Protein AF-A0A9E5JDU4-F1 (afdb_monomer)

Solvent-accessible surface area (backbone atoms only — not comparable to full-atom values): 11848 Å² total; per-residue (Å²): 131,90,71,73,61,91,65,50,58,61,51,52,51,51,42,43,76,74,70,44,87,77,70,49,81,40,61,62,24,36,60,38,68,71,58,52,31,52,56,37,40,76,57,74,39,86,36,83,87,28,66,43,36,4,18,52,12,37,21,74,77,54,49,66,69,40,28,27,35,36,42,47,24,61,13,35,55,55,23,34,46,75,43,46,21,38,76,76,48,49,38,77,54,97,66,54,72,66,62,47,61,70,42,23,80,66,33,53,31,36,41,30,30,37,52,91,74,73,45,74,65,26,44,53,54,57,22,48,17,34,71,65,69,19,49,46,36,22,19,27,69,49,54,57,37,87,49,99,94,43,78,42,80,15,21,16,45,57,40,48,53,37,28,64,74,35,74,50,82,65,47,63,12,7,78,94,31,68,40,29,58,49,46,53,51,52,52,55,50,58,48,54,54,53,51,38,65,73,66,50,90,79,69,69,91,79,57,85,78,84,64,77,80,80,77,82,127

Sequence (217 aa):
MHQPIVGSVEAIDRLRKAGHRVLFVTNNSFSTLAKQEAALAKIGIQAEGDVCTSAGAAALLLAPGERVLVAGGLGIVEAVEAAGAIVVARTDDAMSDTEFSALATKVDTVVAGYHNTFDYRGLTRAVAPILAGARLIGTNDDPTYPTPAGLIPGGGSILAAIAKAGGVRPIIAGKPFASMGQLVRICATRWCEVRANALGSERVARRPHCCTRWSVR

Secondary structure (DSSP, 8-state):
--PPPTTHHHHHHHHHHTT----EEE---SS-HHHHHHHHHTTT---TTTEEEHHHHHHTTPPTT-EEEEES-HHHHHHHHHTT-EEEEETTSS--HHHHHHHHTT-SEEEE---TT--HHHHHHHHHHHHTT-EEEES---SEEEETTEEEE-HHHHHHHHHHHHT-PPEE-STTSHHHHHHHHHHHHHHHHHHHHHT-TTSGGG-TTS-------

Nearest PDB structures (foldseek):
  4ift-assembly1_A  TM=8.632E-01  e=4.532E-11  Geobacillus stearothermophilus
  4kn8-assembly1_A  TM=8.611E-01  e=4.027E-11  Geobacillus stearothermophilus
  4o8c-assembly1_A  TM=8.608E-01  e=3.796E-11  Geobacillus stearothermophilus
  1yv9-assembly1_B  TM=8.853E-01  e=8.180E-11  Enterococcus faecalis V583
  4ig4-assembly1_A  TM=8.443E-01  e=4.027E-11  Geobacillus stearothermophilus

Mean predicted aligned error: 7.0 Å

pLDDT: mean 88.6, std 18.07, range [23.42, 98.88]

Structure (mmCIF, N/CA/C/O backbone):
data_AF-A0A9E5JDU4-F1
#
_entry.id   AF-A0A9E5JDU4-F1
#
loop_
_atom_site.group_PDB
_atom_site.id
_atom_site.type_symbol
_atom_site.label_atom_id
_atom_site.label_alt_id
_atom_site.label_comp_id
_atom_site.label_asym_id
_atom_site.label_entity_id
_atom_site.label_seq_id
_atom_site.pdbx_PDB_ins_code
_atom_site.Cartn_x
_atom_site.Cartn_y
_atom_site.Cartn_z
_atom_site.occupancy
_atom_site.B_iso_or_equiv
_atom_site.auth_seq_id
_atom_site.auth_comp_id
_atom_site.auth_asym_id
_atom_site.auth_atom_id
_atom_site.pdbx_PDB_model_num
ATOM 1 N N . MET A 1 1 ? -20.818 11.417 1.338 1.00 49.34 1 MET A N 1
ATOM 2 C CA . MET A 1 1 ? -20.844 11.676 2.795 1.00 49.34 1 MET A CA 1
ATOM 3 C C . MET A 1 1 ? -20.662 10.327 3.480 1.00 49.34 1 MET A C 1
ATOM 5 O O . MET A 1 1 ? -21.342 9.398 3.069 1.00 49.34 1 MET A O 1
ATOM 9 N N . HIS A 1 2 ? -19.707 10.164 4.400 1.00 65.44 2 HIS A N 1
ATOM 10 C CA . HIS A 1 2 ? -19.524 8.887 5.106 1.00 65.44 2 HIS A CA 1
ATOM 11 C C . HIS A 1 2 ? -20.658 8.752 6.122 1.00 65.44 2 HIS A C 1
ATOM 13 O O . HIS A 1 2 ? -20.617 9.407 7.158 1.00 65.44 2 HIS A O 1
ATOM 19 N N . GLN A 1 3 ? -21.700 7.994 5.790 1.00 80.50 3 GLN A N 1
ATOM 20 C CA . GLN A 1 3 ? -22.774 7.704 6.734 1.00 80.50 3 GLN A CA 1
ATOM 21 C C . GLN A 1 3 ? -22.457 6.393 7.458 1.00 80.50 3 GLN A C 1
ATOM 23 O O . GLN A 1 3 ? -22.108 5.414 6.791 1.00 80.50 3 GLN A O 1
ATOM 28 N N . PRO A 1 4 ? -22.531 6.362 8.800 1.00 87.81 4 PRO A N 1
ATOM 29 C CA . PRO A 1 4 ? -22.393 5.116 9.533 1.00 87.81 4 PRO A CA 1
ATOM 30 C C . PRO A 1 4 ? -23.560 4.186 9.198 1.00 87.81 4 PRO A C 1
ATOM 32 O O . PRO A 1 4 ? -24.668 4.630 8.893 1.00 87.81 4 PRO A O 1
ATOM 35 N N . ILE A 1 5 ? -23.317 2.883 9.298 1.00 89.69 5 ILE A N 1
ATOM 36 C CA . ILE A 1 5 ? -24.405 1.907 9.293 1.00 89.69 5 ILE A CA 1
ATOM 37 C C . ILE A 1 5 ? -25.229 2.144 10.563 1.00 89.69 5 ILE A C 1
ATOM 39 O O . ILE A 1 5 ? -24.667 2.334 11.642 1.00 89.69 5 ILE A O 1
ATOM 43 N N . VAL A 1 6 ? -26.558 2.145 10.447 1.00 94.12 6 VAL A N 1
ATOM 44 C CA . VAL A 1 6 ? -27.455 2.389 11.587 1.00 94.12 6 VAL A CA 1
ATOM 45 C C . VAL A 1 6 ? -27.106 1.448 12.748 1.00 94.12 6 VAL A C 1
ATOM 47 O O . VAL A 1 6 ? -27.009 0.235 12.564 1.00 94.12 6 VAL A O 1
ATOM 50 N N . GLY A 1 7 ? -26.889 2.013 13.939 1.00 93.25 7 GLY A N 1
ATOM 51 C CA . GLY A 1 7 ? -26.525 1.271 15.149 1.00 93.25 7 GLY A CA 1
ATOM 52 C C . GLY A 1 7 ? -25.038 0.918 15.289 1.00 93.25 7 GLY A C 1
ATOM 53 O O . GLY A 1 7 ? -24.646 0.358 16.316 1.00 93.25 7 GLY A O 1
ATOM 54 N N . SER A 1 8 ? -24.187 1.198 14.288 1.00 94.44 8 SER A N 1
ATOM 55 C CA . SER A 1 8 ? -22.775 0.790 14.333 1.00 94.44 8 SER A CA 1
ATOM 56 C C . SER A 1 8 ? -21.980 1.544 15.396 1.00 94.44 8 SER A C 1
ATOM 58 O O . SER A 1 8 ? -21.127 0.957 16.058 1.00 94.44 8 SER A O 1
ATOM 60 N N . VAL A 1 9 ? -22.257 2.837 15.573 1.00 95.19 9 VAL A N 1
ATOM 61 C CA . VAL A 1 9 ? -21.540 3.700 16.523 1.00 95.19 9 VAL A CA 1
ATOM 62 C C . VAL A 1 9 ? -21.869 3.276 17.956 1.00 95.19 9 VAL A C 1
ATOM 64 O O . VAL A 1 9 ? -20.967 3.050 18.761 1.00 95.19 9 VAL A O 1
ATOM 67 N N . GLU A 1 10 ? -23.150 3.055 18.248 1.00 95.44 10 GLU A N 1
ATOM 68 C CA . GLU A 1 10 ? -23.642 2.590 19.545 1.00 95.44 10 GLU A CA 1
ATOM 69 C C . GLU A 1 10 ? -23.144 1.175 19.865 1.00 95.44 10 GLU A C 1
ATOM 71 O O . GLU A 1 10 ? -22.819 0.859 21.011 1.00 95.44 10 GLU A O 1
ATOM 76 N N . ALA A 1 11 ? -23.059 0.294 18.863 1.00 96.06 11 ALA A N 1
ATOM 77 C CA . ALA A 1 11 ? -22.492 -1.040 19.042 1.00 96.06 11 ALA A CA 1
ATOM 78 C C . ALA A 1 11 ? -21.007 -0.985 19.439 1.00 96.06 11 ALA A C 1
ATOM 80 O O . ALA A 1 11 ? -20.605 -1.667 20.384 1.00 96.06 11 ALA A O 1
ATOM 81 N N . ILE A 1 12 ? -20.210 -0.149 18.767 1.00 96.12 12 ILE A N 1
ATOM 82 C CA . ILE A 1 12 ? -18.785 0.042 19.075 1.00 96.12 12 ILE A CA 1
ATOM 83 C C . ILE A 1 12 ? -18.601 0.629 20.477 1.00 96.12 12 ILE A C 1
ATOM 85 O O . ILE A 1 12 ? -17.758 0.150 21.237 1.00 96.12 12 ILE A O 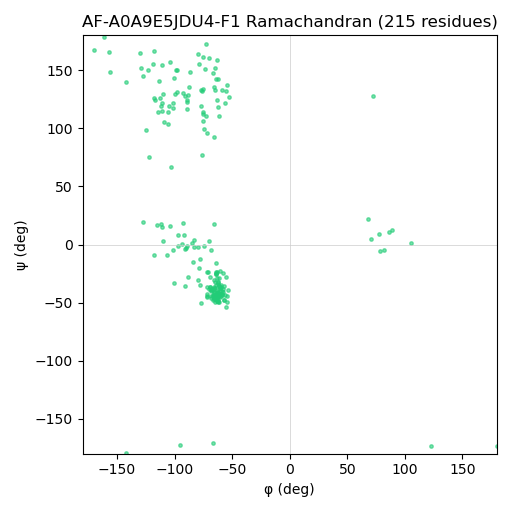1
ATOM 89 N N . ASP A 1 13 ? -19.407 1.626 20.844 1.00 95.44 13 ASP A N 1
ATOM 90 C CA . ASP A 1 13 ? -19.381 2.224 22.180 1.00 95.44 13 ASP A CA 1
ATOM 91 C C . ASP A 1 13 ? -19.697 1.190 23.275 1.00 95.44 13 ASP A C 1
ATOM 93 O O . ASP A 1 13 ? -18.957 1.073 24.255 1.00 95.44 13 ASP A O 1
ATOM 97 N N . ARG A 1 14 ? -20.723 0.349 23.081 1.00 96.94 14 ARG A N 1
ATOM 98 C CA . ARG A 1 14 ? -21.045 -0.741 24.021 1.00 96.94 14 ARG A CA 1
ATOM 99 C C . ARG A 1 14 ? -19.901 -1.743 24.177 1.00 96.94 14 ARG A C 1
ATOM 101 O O . ARG A 1 14 ? -19.601 -2.134 25.303 1.00 96.94 14 ARG A O 1
ATOM 108 N N . LEU A 1 15 ? -19.239 -2.133 23.084 1.00 96.12 15 LEU A N 1
ATOM 109 C CA . LEU A 1 15 ? -18.074 -3.029 23.139 1.00 96.12 15 LEU A CA 1
ATOM 110 C C . LEU A 1 15 ? -16.924 -2.410 23.945 1.00 96.12 15 LEU A C 1
ATOM 112 O O . LEU A 1 15 ? -16.335 -3.078 24.798 1.00 96.12 15 LEU A O 1
ATOM 116 N N . ARG A 1 16 ? -16.642 -1.121 23.727 1.00 94.56 16 ARG A N 1
ATOM 117 C CA . ARG A 1 16 ? -15.604 -0.384 24.462 1.00 94.56 16 ARG A CA 1
ATOM 118 C C . ARG A 1 16 ? -15.938 -0.245 25.946 1.00 94.56 16 ARG A C 1
ATOM 120 O O . ARG A 1 16 ? -15.076 -0.513 26.781 1.00 94.56 16 ARG A O 1
ATOM 127 N N . LYS A 1 17 ? -17.190 0.076 26.292 1.00 94.44 17 LYS A N 1
ATOM 128 C CA . LYS A 1 17 ? -17.682 0.132 27.684 1.00 94.44 17 LYS A CA 1
ATOM 129 C C . LYS A 1 17 ? -17.619 -1.222 28.394 1.00 94.44 17 LYS A C 1
ATOM 131 O O . LYS A 1 17 ? -17.348 -1.265 29.589 1.00 94.44 17 LYS A O 1
ATOM 136 N N . ALA A 1 18 ? -17.789 -2.323 27.663 1.00 95.50 18 ALA A N 1
ATOM 137 C CA . ALA A 1 18 ? -17.581 -3.679 28.175 1.00 95.50 18 ALA A CA 1
ATOM 138 C C . ALA A 1 18 ? -16.091 -4.056 28.347 1.00 95.50 18 ALA A C 1
ATOM 140 O O . ALA A 1 18 ? -15.772 -5.147 28.819 1.00 95.50 18 ALA A O 1
ATOM 141 N N . GLY A 1 19 ? -15.161 -3.158 28.003 1.00 91.69 19 GLY A N 1
ATOM 142 C CA . GLY A 1 19 ? -13.724 -3.344 28.184 1.00 91.69 19 GLY A CA 1
ATOM 143 C C . GLY A 1 19 ? -13.014 -4.027 27.015 1.00 91.69 19 GLY A C 1
ATOM 144 O O . GLY A 1 19 ? -11.856 -4.423 27.181 1.00 91.69 19 GLY A O 1
ATOM 145 N N . HIS A 1 20 ? -13.667 -4.162 25.856 1.00 92.00 20 HIS A N 1
ATOM 146 C CA . HIS A 1 20 ? -13.053 -4.685 24.636 1.00 92.00 20 HIS A CA 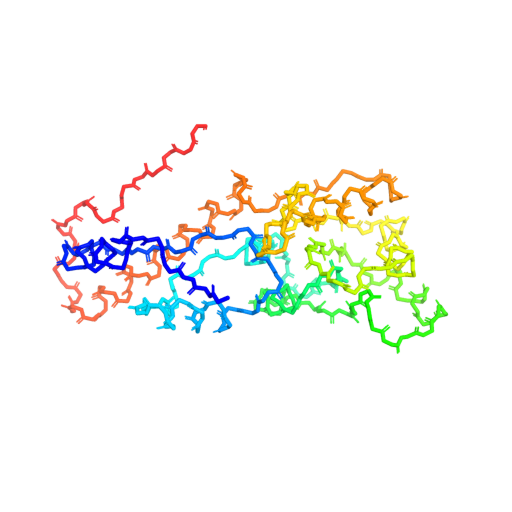1
ATOM 147 C C . HIS A 1 20 ? -12.372 -3.568 23.833 1.00 92.00 20 HIS A C 1
ATOM 149 O O . HIS A 1 20 ? -12.953 -2.506 23.607 1.00 92.00 20 HIS A O 1
ATOM 155 N N . ARG A 1 21 ? -11.154 -3.826 23.337 1.00 90.25 21 ARG A N 1
ATOM 156 C CA . ARG A 1 21 ? -10.546 -2.995 22.287 1.00 90.25 21 ARG A CA 1
ATOM 157 C C . ARG A 1 21 ? -11.205 -3.329 20.950 1.00 90.25 21 ARG A C 1
ATOM 159 O O . ARG A 1 21 ? -11.344 -4.502 20.612 1.00 90.25 21 ARG A O 1
ATOM 166 N N . VAL A 1 22 ? -11.570 -2.307 20.184 1.00 94.56 22 VAL A N 1
ATOM 167 C CA . VAL A 1 22 ? -12.136 -2.458 18.837 1.00 94.56 22 VAL A CA 1
ATOM 168 C C . VAL A 1 22 ? -11.118 -1.930 17.837 1.00 94.56 22 VAL A C 1
ATOM 170 O O . VAL A 1 22 ? -10.766 -0.758 17.902 1.00 94.56 22 VAL A O 1
ATOM 173 N N . LEU A 1 23 ? -10.646 -2.793 16.936 1.00 95.88 23 LEU A N 1
ATOM 174 C CA . LEU A 1 23 ? -9.730 -2.423 15.855 1.00 95.88 23 LEU A CA 1
ATOM 175 C C . LEU A 1 23 ? -10.489 -2.271 14.534 1.00 95.88 23 LEU A C 1
ATOM 177 O O . LEU A 1 23 ? -11.393 -3.053 14.232 1.00 95.88 23 LEU A O 1
ATOM 181 N N . PHE A 1 24 ? -10.079 -1.302 13.720 1.00 96.25 24 PHE A N 1
ATOM 182 C CA . PHE A 1 24 ? -10.673 -0.998 12.420 1.00 96.25 24 PHE A CA 1
ATOM 183 C C . PHE A 1 24 ? -9.751 -1.482 11.304 1.00 96.25 24 PHE A C 1
ATOM 185 O O . PHE A 1 24 ? -8.734 -0.860 11.011 1.00 96.25 24 PHE A O 1
ATOM 192 N N . VAL A 1 25 ? -10.103 -2.607 10.678 1.00 96.56 25 VAL A N 1
ATOM 193 C CA . VAL A 1 25 ? -9.234 -3.296 9.711 1.00 96.56 25 VAL A CA 1
ATOM 194 C C . VAL A 1 25 ? -9.722 -3.087 8.276 1.00 96.56 25 VAL A C 1
ATOM 196 O O . VAL A 1 25 ? -10.774 -3.604 7.882 1.00 96.56 25 VAL A O 1
ATOM 199 N N . THR A 1 26 ? -8.945 -2.382 7.452 1.00 94.56 26 THR A N 1
ATOM 200 C CA . THR A 1 26 ? -9.340 -1.967 6.094 1.00 94.56 26 THR A CA 1
ATOM 201 C C . THR A 1 26 ? -8.323 -2.359 5.021 1.00 94.56 26 THR A C 1
ATOM 203 O O . THR A 1 26 ? -7.117 -2.311 5.248 1.00 94.56 26 THR A O 1
ATOM 206 N N . ASN A 1 27 ? -8.815 -2.710 3.825 1.00 94.62 27 ASN A N 1
ATOM 207 C CA . ASN A 1 27 ? -7.976 -2.907 2.634 1.00 94.62 27 ASN A CA 1
ATOM 208 C C . ASN A 1 27 ? -7.666 -1.588 1.904 1.00 94.62 27 ASN A C 1
ATOM 210 O O . ASN A 1 27 ? -6.994 -1.596 0.877 1.00 94.62 27 ASN A O 1
ATOM 214 N N . ASN A 1 28 ? -8.094 -0.442 2.434 1.00 91.56 28 ASN A N 1
ATOM 215 C CA . ASN A 1 28 ? -7.770 0.857 1.856 1.00 91.56 28 ASN A CA 1
ATOM 216 C C . ASN A 1 28 ? -6.327 1.277 2.200 1.00 91.56 28 ASN A C 1
ATOM 218 O O . ASN A 1 28 ? -5.998 1.467 3.371 1.00 91.56 28 ASN A O 1
ATOM 222 N N . SER A 1 29 ? -5.501 1.462 1.166 1.00 94.12 29 SER A N 1
ATOM 223 C CA . SER A 1 29 ? -4.121 1.962 1.257 1.00 94.12 29 SER A CA 1
ATOM 224 C C . SER A 1 29 ? -3.929 3.370 0.680 1.00 94.12 29 SER A C 1
ATOM 226 O O . SER A 1 29 ? -2.801 3.841 0.580 1.00 94.12 29 SER A O 1
ATOM 228 N N . PHE A 1 30 ? -4.998 4.027 0.222 1.00 94.31 30 PHE A N 1
ATOM 229 C CA . PHE A 1 30 ? -4.899 5.303 -0.487 1.00 94.31 30 PHE A CA 1
ATOM 230 C C . PHE A 1 30 ? -4.649 6.474 0.470 1.00 94.31 30 PHE A C 1
ATOM 232 O O . PHE A 1 30 ? -3.733 7.273 0.269 1.00 94.31 30 PHE A O 1
ATOM 239 N N . SER A 1 31 ? -5.467 6.563 1.518 1.00 94.62 31 SER A N 1
ATOM 240 C CA . SER A 1 31 ? -5.416 7.633 2.516 1.00 94.62 31 SER A CA 1
ATOM 241 C C . SER A 1 31 ? -4.419 7.323 3.631 1.00 94.62 31 SER A C 1
ATOM 243 O O . SER A 1 31 ? -4.262 6.165 4.010 1.00 94.62 31 SER A O 1
ATOM 245 N N . THR A 1 32 ? -3.810 8.370 4.190 1.00 96.62 32 THR A N 1
ATOM 246 C CA . THR A 1 32 ? -2.976 8.288 5.400 1.00 96.62 32 THR A CA 1
ATOM 247 C C . THR A 1 32 ? -3.789 7.845 6.615 1.00 96.62 32 THR A C 1
ATOM 249 O O . THR A 1 32 ? -5.016 8.009 6.634 1.00 96.62 32 THR A O 1
ATOM 252 N N . LEU A 1 33 ? -3.119 7.324 7.645 1.00 94.81 33 LEU A N 1
ATOM 253 C CA . LEU A 1 33 ? -3.756 6.886 8.893 1.00 94.81 33 LEU A CA 1
ATOM 254 C C . LEU A 1 33 ? -4.595 8.001 9.521 1.00 94.81 33 LEU A C 1
ATOM 256 O O . LEU A 1 33 ? -5.791 7.809 9.744 1.00 94.81 33 LEU A O 1
ATOM 260 N N . ALA A 1 34 ? -4.021 9.199 9.653 1.00 95.12 34 ALA A N 1
ATOM 261 C CA . ALA A 1 34 ? -4.713 10.360 10.208 1.00 95.12 34 ALA A CA 1
ATOM 262 C C . ALA A 1 34 ? -6.012 10.705 9.450 1.00 95.12 34 ALA A C 1
ATOM 264 O O . ALA A 1 34 ? -7.015 11.091 10.049 1.00 95.12 34 ALA A O 1
ATOM 265 N N . LYS A 1 35 ? -6.043 10.533 8.118 1.00 95.69 35 LYS A N 1
ATOM 266 C CA . LYS A 1 35 ? -7.265 10.753 7.323 1.00 95.69 35 LYS A CA 1
ATOM 267 C C . LYS A 1 35 ? -8.329 9.689 7.595 1.00 95.69 35 LYS A C 1
ATOM 269 O O . LYS A 1 35 ? -9.512 10.027 7.604 1.00 95.69 35 LYS A O 1
ATOM 274 N N . GLN A 1 36 ? -7.931 8.434 7.805 1.00 94.94 36 GLN A N 1
ATOM 275 C CA . GLN A 1 36 ? -8.865 7.356 8.145 1.00 94.94 36 GLN A CA 1
ATOM 276 C C . GLN A 1 36 ? -9.451 7.553 9.546 1.00 94.94 36 GLN A C 1
ATOM 278 O O . GLN A 1 36 ? -10.663 7.456 9.731 1.00 94.94 36 GLN A O 1
ATOM 283 N N . GLU A 1 37 ? -8.608 7.900 10.516 1.00 95.31 37 GLU A N 1
ATOM 284 C CA . GLU A 1 37 ? -9.023 8.198 11.888 1.00 95.31 37 GLU A CA 1
ATOM 285 C C . GLU A 1 37 ? -9.960 9.408 11.929 1.00 95.31 37 GLU A C 1
ATOM 287 O O . GLU A 1 37 ? -11.035 9.335 12.523 1.00 95.31 37 GLU A O 1
ATOM 292 N N . ALA A 1 38 ? -9.641 10.482 11.200 1.00 94.81 38 ALA A N 1
ATOM 293 C CA . ALA A 1 38 ? -10.519 11.642 11.074 1.00 94.81 38 ALA A CA 1
ATOM 294 C C . ALA A 1 38 ? -11.868 11.303 10.411 1.00 94.81 38 ALA A C 1
ATOM 296 O O . ALA A 1 38 ? -12.894 11.896 10.751 1.00 94.81 38 ALA A O 1
ATOM 297 N N . ALA A 1 39 ? -11.901 10.361 9.462 1.00 93.06 39 ALA A N 1
ATOM 298 C CA . ALA A 1 39 ? -13.147 9.915 8.839 1.00 93.06 39 ALA A CA 1
ATOM 299 C C . ALA A 1 39 ? -14.043 9.149 9.828 1.00 93.06 39 ALA A C 1
ATOM 301 O O . ALA A 1 39 ? -15.255 9.367 9.835 1.00 93.06 39 ALA A O 1
ATOM 302 N N . LEU A 1 40 ? -13.455 8.312 10.689 1.00 94.81 40 LEU A N 1
ATOM 303 C CA . LEU A 1 40 ? -14.163 7.633 11.779 1.00 94.81 40 LEU A CA 1
ATOM 304 C C . LEU A 1 40 ? -14.622 8.627 12.859 1.00 94.81 40 LEU A C 1
ATOM 306 O O . LEU A 1 40 ? -15.765 8.564 13.315 1.00 94.81 40 LEU A O 1
ATOM 310 N N . ALA A 1 41 ? -13.790 9.613 13.202 1.00 95.19 41 ALA A N 1
ATOM 311 C CA . ALA A 1 41 ? -14.139 10.642 14.179 1.00 95.19 41 ALA A CA 1
ATOM 312 C C . ALA A 1 41 ? -15.365 11.460 13.740 1.00 95.19 41 ALA A C 1
ATOM 314 O O . ALA A 1 41 ? -16.234 11.755 14.560 1.00 95.19 41 ALA A O 1
ATOM 315 N N . LYS A 1 42 ? -15.498 11.752 12.436 1.00 94.50 42 LYS A N 1
ATOM 316 C CA . LYS A 1 42 ? -16.669 12.444 11.859 1.00 94.50 42 LYS A CA 1
ATOM 317 C C . LYS A 1 42 ? -17.993 11.703 12.050 1.00 94.50 42 LYS A C 1
ATOM 319 O O . LYS A 1 42 ? -19.037 12.343 12.004 1.00 94.50 42 LYS A O 1
ATOM 324 N N . ILE A 1 43 ? -17.958 10.388 12.254 1.00 93.19 43 ILE A N 1
ATOM 325 C CA . ILE A 1 43 ? -19.145 9.570 12.545 1.00 93.19 43 ILE A CA 1
ATOM 326 C C . ILE A 1 43 ? -19.236 9.189 14.030 1.00 93.19 43 ILE A C 1
ATOM 328 O O . ILE A 1 43 ? -19.982 8.285 14.384 1.00 93.19 43 ILE A O 1
ATOM 332 N N . GLY A 1 44 ? -18.483 9.864 14.906 1.00 92.94 44 GLY A N 1
ATOM 333 C CA . GLY A 1 44 ? -18.529 9.660 16.357 1.00 92.94 44 GLY A CA 1
ATOM 334 C C . GLY A 1 44 ? -17.626 8.542 16.884 1.00 92.94 44 GLY A C 1
ATOM 335 O O . GLY A 1 44 ? -17.732 8.173 18.051 1.00 92.94 44 GLY A O 1
ATOM 336 N N . ILE A 1 45 ? -16.722 8.001 16.064 1.00 95.00 45 ILE A N 1
ATOM 337 C CA . ILE A 1 45 ? -15.825 6.906 16.448 1.00 95.00 45 ILE A CA 1
ATOM 338 C C . ILE A 1 45 ? -14.392 7.434 16.581 1.00 95.00 45 ILE A C 1
ATOM 340 O O . ILE A 1 45 ? -13.702 7.650 15.591 1.00 95.00 45 ILE A O 1
ATOM 344 N N . GLN A 1 46 ? -13.909 7.584 17.814 1.00 93.56 46 GLN A N 1
ATOM 345 C CA . GLN A 1 46 ? -12.496 7.889 18.078 1.00 93.56 46 GLN A CA 1
ATOM 346 C C . GLN A 1 46 ? -11.658 6.626 17.862 1.00 93.56 46 GLN A C 1
ATOM 348 O O . GLN A 1 46 ? -11.870 5.653 18.581 1.00 93.56 46 GLN A O 1
ATOM 353 N N . ALA A 1 47 ? -10.772 6.592 16.867 1.00 92.94 47 ALA A N 1
ATOM 354 C CA . ALA A 1 47 ? -10.056 5.375 16.455 1.00 92.94 47 ALA A CA 1
ATOM 355 C C . ALA A 1 47 ? -8.530 5.538 16.403 1.00 92.94 47 ALA A C 1
ATOM 357 O O . ALA A 1 47 ? -7.859 4.747 15.743 1.00 92.94 47 ALA A O 1
ATOM 358 N N . GLU A 1 48 ? -7.992 6.554 17.078 1.00 92.19 48 GLU A N 1
ATOM 359 C CA . GLU A 1 48 ? -6.55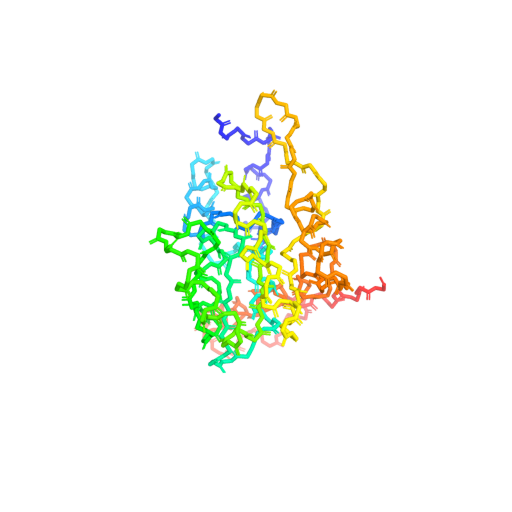4 6.823 17.102 1.00 92.19 48 GLU A CA 1
ATOM 360 C C . GLU A 1 48 ? -5.768 5.598 17.591 1.00 92.19 48 GLU A C 1
ATOM 362 O O . GLU A 1 48 ? -6.037 5.046 18.662 1.00 92.19 48 GLU A O 1
ATOM 367 N N . GLY A 1 49 ? -4.842 5.115 16.760 1.00 89.25 49 GLY A N 1
ATOM 368 C CA . GLY A 1 49 ? -4.044 3.921 17.045 1.00 89.25 49 GLY A CA 1
ATOM 369 C C . GLY A 1 49 ? -4.814 2.590 17.004 1.00 89.25 49 GLY A C 1
ATOM 370 O O . GLY A 1 49 ? -4.231 1.545 17.317 1.00 89.25 49 GLY A O 1
ATOM 371 N N . ASP A 1 50 ? -6.096 2.600 16.622 1.00 94.00 50 ASP A N 1
ATOM 372 C CA . ASP A 1 50 ? -6.953 1.417 16.444 1.00 94.00 50 ASP A CA 1
ATOM 373 C C . ASP A 1 50 ? -7.115 1.016 14.961 1.00 94.00 50 ASP A C 1
ATOM 375 O O . ASP A 1 50 ? -7.737 -0.007 14.662 1.00 94.00 50 ASP A O 1
ATOM 379 N N . VAL A 1 51 ? -6.576 1.792 14.013 1.00 96.12 51 VAL A N 1
ATOM 380 C CA . VAL A 1 51 ? -6.729 1.546 12.568 1.00 96.12 51 VAL A CA 1
ATOM 381 C C . VAL A 1 51 ? -5.595 0.675 12.016 1.00 96.12 51 VAL A C 1
ATOM 383 O O . VAL A 1 51 ? -4.417 0.981 12.162 1.00 96.12 51 VAL A O 1
ATOM 386 N N . CYS A 1 52 ? -5.959 -0.402 11.319 1.00 96.62 52 CYS A N 1
ATOM 387 C CA . CYS A 1 52 ? -5.052 -1.288 10.587 1.00 96.62 52 CYS A CA 1
ATOM 388 C C . CYS A 1 52 ? -5.346 -1.185 9.083 1.00 96.62 52 CYS A C 1
ATOM 390 O O . CYS A 1 52 ? -6.424 -1.583 8.632 1.00 96.62 52 CYS A O 1
ATOM 392 N N . THR A 1 53 ? -4.400 -0.668 8.298 1.00 97.56 53 THR A N 1
ATOM 393 C CA . THR A 1 53 ? -4.543 -0.510 6.841 1.00 97.56 53 THR A CA 1
ATOM 394 C C . THR A 1 53 ? -3.753 -1.573 6.084 1.00 97.56 53 THR A C 1
ATOM 396 O O . THR A 1 53 ? -2.763 -2.119 6.575 1.00 97.56 53 THR A O 1
ATOM 399 N N . SER A 1 54 ? -4.150 -1.847 4.843 1.00 97.62 54 SER A N 1
ATOM 400 C CA . SER A 1 54 ? -3.373 -2.696 3.934 1.00 97.62 54 SER A CA 1
ATOM 401 C C . SER A 1 54 ? -2.005 -2.102 3.584 1.00 97.62 54 SER A C 1
ATOM 403 O O . SER A 1 54 ? -1.080 -2.859 3.308 1.00 97.62 54 SER A O 1
ATOM 405 N N . ALA A 1 55 ? -1.849 -0.773 3.647 1.00 98.00 55 ALA A N 1
ATOM 406 C CA . ALA A 1 55 ? -0.546 -0.116 3.544 1.00 98.00 55 ALA A CA 1
ATOM 407 C C . ALA A 1 55 ? 0.376 -0.518 4.707 1.00 98.00 55 ALA A C 1
ATOM 409 O O . ALA A 1 55 ? 1.495 -0.962 4.473 1.00 98.00 55 ALA A O 1
ATOM 410 N N . GLY A 1 56 ? -0.123 -0.458 5.948 1.00 97.62 56 GLY A N 1
ATOM 411 C CA . GLY A 1 56 ? 0.621 -0.920 7.122 1.00 97.62 56 GLY A CA 1
ATOM 412 C C . GLY A 1 56 ? 0.963 -2.410 7.048 1.00 97.62 56 GLY A C 1
ATOM 413 O O . GLY A 1 56 ? 2.061 -2.810 7.418 1.00 97.62 56 GLY A O 1
ATOM 414 N N . ALA A 1 57 ? 0.057 -3.235 6.514 1.00 98.12 57 ALA A N 1
ATOM 415 C CA . ALA A 1 57 ? 0.319 -4.661 6.327 1.00 98.12 57 ALA A CA 1
ATOM 416 C C . ALA A 1 57 ? 1.415 -4.907 5.276 1.00 98.12 57 ALA A C 1
ATOM 418 O O . ALA A 1 57 ? 2.256 -5.782 5.470 1.00 98.12 57 ALA A O 1
ATOM 419 N N . ALA A 1 58 ? 1.427 -4.135 4.183 1.00 98.38 58 ALA A N 1
ATOM 420 C CA . ALA A 1 58 ? 2.474 -4.204 3.164 1.00 98.38 58 ALA A CA 1
ATOM 421 C C . ALA A 1 58 ? 3.833 -3.759 3.714 1.00 98.38 58 ALA A C 1
ATOM 423 O O . ALA A 1 58 ? 4.846 -4.375 3.399 1.00 98.38 58 ALA A O 1
ATOM 424 N N . ALA A 1 59 ? 3.849 -2.752 4.587 1.00 97.69 59 ALA A N 1
ATOM 425 C CA . ALA A 1 59 ? 5.069 -2.257 5.209 1.00 97.69 59 ALA A CA 1
ATOM 426 C C . ALA A 1 59 ? 5.774 -3.303 6.094 1.00 97.69 59 ALA A C 1
ATOM 428 O O . ALA A 1 59 ? 6.997 -3.310 6.163 1.00 97.69 59 ALA A O 1
ATOM 429 N N . LEU A 1 60 ? 5.037 -4.252 6.690 1.00 97.81 60 LEU A N 1
ATOM 430 C CA . LEU A 1 60 ? 5.633 -5.375 7.436 1.00 97.81 60 LEU A CA 1
ATOM 431 C C . LEU A 1 60 ? 6.473 -6.323 6.565 1.00 97.81 60 LEU A C 1
ATOM 433 O O . LEU A 1 60 ? 7.215 -7.145 7.097 1.00 97.81 60 LEU A O 1
ATOM 437 N N . LEU A 1 61 ? 6.325 -6.257 5.240 1.00 98.12 61 LEU A N 1
ATOM 438 C CA . LEU A 1 61 ? 7.087 -7.067 4.291 1.00 98.12 61 LEU A CA 1
ATOM 439 C C . LEU A 1 61 ? 8.374 -6.378 3.822 1.00 98.12 61 LEU A C 1
ATOM 441 O O . LEU A 1 61 ? 9.111 -6.980 3.035 1.00 98.12 61 LEU A O 1
ATOM 445 N N . LEU A 1 62 ? 8.617 -5.139 4.252 1.00 98.38 62 LEU A N 1
ATOM 446 C CA . LEU A 1 62 ? 9.767 -4.323 3.871 1.00 98.38 62 LEU A CA 1
ATOM 447 C C . LEU A 1 62 ? 10.859 -4.377 4.940 1.00 98.38 62 LEU A C 1
ATOM 449 O O . LEU A 1 62 ? 10.574 -4.523 6.130 1.00 98.38 62 LEU A O 1
ATOM 453 N N . ALA A 1 63 ? 12.107 -4.231 4.507 1.00 97.88 63 ALA A N 1
ATOM 454 C CA . ALA A 1 63 ? 13.252 -4.063 5.389 1.00 97.88 63 ALA A CA 1
ATOM 455 C C . ALA A 1 63 ? 13.641 -2.577 5.526 1.00 97.88 63 ALA A C 1
ATOM 457 O O . ALA A 1 63 ? 13.487 -1.805 4.574 1.00 97.88 63 ALA A O 1
ATOM 458 N N . PRO A 1 64 ? 14.206 -2.155 6.673 1.00 98.06 64 PRO A N 1
ATOM 459 C CA . PRO A 1 64 ? 14.807 -0.832 6.790 1.00 98.06 64 PRO A CA 1
ATOM 460 C C . PRO A 1 64 ? 15.875 -0.589 5.711 1.00 98.06 64 PRO A C 1
ATOM 462 O O . PRO A 1 64 ? 16.692 -1.465 5.430 1.00 98.06 64 PRO A O 1
ATOM 465 N N . GLY A 1 65 ? 15.872 0.602 5.111 1.00 98.00 65 GLY A N 1
ATOM 466 C CA . GLY A 1 65 ? 16.768 0.994 4.019 1.00 98.00 65 GLY A CA 1
ATOM 467 C C . GLY A 1 65 ? 16.388 0.459 2.634 1.00 98.00 65 GLY A C 1
ATOM 468 O O . GLY A 1 65 ? 17.016 0.847 1.651 1.00 98.00 65 GLY A O 1
ATOM 469 N N . GLU A 1 66 ? 15.366 -0.395 2.527 1.00 98.38 66 GLU A N 1
ATOM 470 C CA . GLU A 1 66 ? 14.901 -0.926 1.244 1.00 98.38 66 GLU A CA 1
ATOM 471 C C . GLU A 1 66 ? 14.324 0.187 0.359 1.00 98.38 66 GLU A C 1
ATOM 473 O O . GLU A 1 66 ? 13.534 1.012 0.822 1.00 98.38 66 GLU A O 1
ATOM 478 N N . ARG A 1 67 ? 14.713 0.227 -0.921 1.00 98.69 67 ARG A N 1
ATOM 479 C CA . ARG A 1 67 ? 14.316 1.290 -1.855 1.00 98.69 67 ARG A CA 1
ATOM 480 C C . ARG A 1 67 ? 13.021 0.923 -2.555 1.00 98.69 67 ARG A C 1
ATOM 482 O O . ARG A 1 67 ? 12.960 -0.041 -3.323 1.00 98.69 67 ARG A O 1
ATOM 489 N N . VAL A 1 68 ? 11.993 1.722 -2.315 1.00 98.81 68 VAL A N 1
ATOM 490 C CA . VAL A 1 68 ? 10.623 1.422 -2.713 1.00 98.81 68 VAL A CA 1
ATOM 491 C C . VAL A 1 68 ? 10.106 2.442 -3.716 1.00 98.81 68 VAL A C 1
ATOM 493 O O . VAL A 1 68 ? 10.065 3.642 -3.439 1.00 98.81 68 VAL A O 1
ATOM 496 N N . LEU A 1 69 ? 9.653 1.952 -4.868 1.00 98.62 69 LEU A N 1
ATOM 497 C CA . LEU A 1 69 ? 8.804 2.716 -5.775 1.00 98.62 69 LEU A CA 1
ATOM 498 C C . LEU A 1 69 ? 7.339 2.505 -5.379 1.00 98.62 69 LEU A C 1
ATOM 500 O O . LEU A 1 69 ? 6.872 1.368 -5.275 1.00 98.62 69 LEU A O 1
ATOM 504 N N . VAL A 1 70 ? 6.595 3.595 -5.206 1.00 98.69 70 VAL A N 1
ATOM 505 C CA . VAL A 1 70 ? 5.178 3.537 -4.830 1.00 98.69 70 VAL A CA 1
ATOM 506 C C . VAL A 1 70 ? 4.280 3.761 -6.048 1.00 98.69 70 VAL A C 1
ATOM 508 O O . VAL A 1 70 ? 4.259 4.836 -6.640 1.00 98.69 70 VAL A O 1
ATOM 511 N N . ALA A 1 71 ? 3.475 2.755 -6.384 1.00 98.38 71 ALA A N 1
ATOM 512 C CA . ALA A 1 71 ? 2.390 2.840 -7.359 1.00 98.38 71 ALA A CA 1
ATOM 513 C C . ALA A 1 71 ? 1.040 2.920 -6.623 1.00 98.38 71 ALA A C 1
ATOM 515 O O . ALA A 1 71 ? 0.253 1.970 -6.622 1.00 98.38 71 ALA A O 1
ATOM 516 N N . GLY A 1 72 ? 0.793 4.022 -5.907 1.00 97.38 72 GLY A N 1
ATOM 517 C CA . GLY A 1 72 ? -0.369 4.137 -5.025 1.00 97.38 72 GLY A CA 1
ATOM 518 C C . GLY A 1 72 ? -0.510 5.462 -4.273 1.00 97.38 72 GLY A C 1
ATOM 519 O O . GLY A 1 72 ? 0.207 6.436 -4.501 1.00 97.38 72 GLY A O 1
ATOM 520 N N . GLY A 1 73 ? -1.497 5.511 -3.375 1.00 96.12 73 GLY A N 1
ATOM 521 C CA . GLY A 1 73 ? -1.796 6.701 -2.575 1.00 96.12 73 GLY A CA 1
ATOM 522 C C . GLY A 1 73 ? -0.782 6.993 -1.462 1.00 96.12 73 GLY A C 1
ATOM 523 O O . GLY A 1 73 ? 0.116 6.206 -1.172 1.00 96.12 73 GLY A O 1
ATOM 524 N N . LEU A 1 74 ? -0.945 8.153 -0.817 1.00 97.44 74 LEU A N 1
ATOM 525 C CA . LEU A 1 74 ? -0.054 8.643 0.246 1.00 97.44 74 LEU A CA 1
ATOM 526 C C . LEU A 1 74 ? -0.031 7.752 1.495 1.00 97.44 74 LEU A C 1
ATOM 528 O O . LEU A 1 74 ? 0.961 7.756 2.212 1.00 97.44 74 LEU A O 1
ATOM 532 N N . GLY A 1 75 ? -1.081 6.961 1.740 1.00 98.06 75 GLY A N 1
ATOM 533 C CA . GLY A 1 75 ? -1.071 5.985 2.833 1.00 98.06 75 GLY A CA 1
ATOM 534 C C . GLY A 1 75 ? 0.021 4.921 2.687 1.00 98.06 75 GLY A C 1
ATOM 535 O O . GLY A 1 75 ? 0.528 4.431 3.690 1.00 98.06 75 GLY A O 1
ATOM 536 N N . ILE A 1 76 ? 0.420 4.584 1.454 1.00 98.56 76 ILE A N 1
ATOM 537 C CA . ILE A 1 76 ? 1.546 3.670 1.209 1.00 98.56 76 ILE A CA 1
ATOM 538 C C . ILE A 1 76 ? 2.871 4.352 1.540 1.00 98.56 76 ILE A C 1
ATOM 540 O O . ILE A 1 76 ? 3.696 3.740 2.203 1.00 98.56 76 ILE A O 1
ATOM 544 N N . VAL A 1 77 ? 3.053 5.608 1.118 1.00 98.56 77 VAL A N 1
ATOM 545 C CA . VAL A 1 77 ? 4.270 6.395 1.392 1.00 98.56 77 VAL A CA 1
ATOM 546 C C . VAL A 1 77 ? 4.533 6.460 2.898 1.00 98.56 77 VAL A C 1
ATOM 548 O O . VAL A 1 77 ? 5.580 6.012 3.351 1.00 98.56 77 VAL A O 1
ATOM 551 N N . GLU A 1 78 ? 3.529 6.889 3.669 1.00 98.25 78 GLU A N 1
ATOM 552 C CA . GLU A 1 78 ? 3.589 6.960 5.137 1.00 98.25 78 GLU A CA 1
ATOM 553 C C . GLU A 1 78 ? 3.966 5.607 5.765 1.00 98.25 78 GLU A C 1
ATOM 555 O O . GLU A 1 78 ? 4.802 5.538 6.664 1.00 98.25 78 GLU A O 1
ATOM 560 N N . ALA A 1 79 ? 3.370 4.511 5.285 1.00 98.25 79 ALA A N 1
ATOM 561 C CA . ALA A 1 79 ? 3.631 3.182 5.827 1.00 98.25 79 ALA A CA 1
ATOM 562 C C . ALA A 1 79 ? 5.043 2.669 5.495 1.00 98.25 79 ALA A C 1
ATOM 564 O O . ALA A 1 79 ? 5.674 2.040 6.343 1.00 98.25 79 ALA A O 1
ATOM 565 N N . VAL A 1 80 ? 5.541 2.938 4.283 1.00 98.62 80 VAL A N 1
ATOM 566 C CA . VAL A 1 80 ? 6.906 2.588 3.857 1.00 98.62 80 VAL A CA 1
ATOM 567 C C . VAL A 1 80 ? 7.929 3.311 4.734 1.00 98.62 80 VAL A C 1
ATOM 569 O O . VAL A 1 80 ? 8.818 2.670 5.294 1.00 98.62 80 VAL A O 1
ATOM 572 N N . GLU A 1 81 ? 7.766 4.622 4.913 1.00 98.19 81 GLU A N 1
ATOM 573 C CA . GLU A 1 81 ? 8.658 5.441 5.741 1.00 98.19 81 GLU A CA 1
ATOM 574 C C . GLU A 1 81 ? 8.621 5.004 7.213 1.00 98.19 81 GLU A C 1
ATOM 576 O O . GLU A 1 81 ? 9.664 4.875 7.853 1.00 98.19 81 GLU A O 1
ATOM 581 N N . ALA A 1 82 ? 7.436 4.682 7.744 1.00 96.94 82 ALA A N 1
ATOM 582 C CA . ALA A 1 82 ? 7.281 4.184 9.111 1.00 96.94 82 ALA A CA 1
ATOM 583 C C . ALA A 1 82 ? 7.964 2.823 9.356 1.00 96.94 82 ALA A C 1
ATOM 585 O O . ALA A 1 82 ? 8.308 2.510 10.497 1.00 96.94 82 ALA A O 1
ATOM 586 N N . ALA A 1 83 ? 8.178 2.016 8.311 1.00 97.44 83 ALA A N 1
ATOM 587 C CA . ALA A 1 83 ? 8.961 0.779 8.383 1.00 97.44 83 ALA A CA 1
ATOM 588 C C . ALA A 1 83 ? 10.480 1.008 8.267 1.00 97.44 83 ALA A C 1
ATOM 590 O O . ALA A 1 83 ? 11.257 0.057 8.357 1.00 97.44 83 ALA A O 1
ATOM 591 N N . GLY A 1 84 ? 10.919 2.255 8.073 1.00 98.19 84 GLY A N 1
ATOM 592 C CA . GLY A 1 84 ? 12.320 2.609 7.855 1.00 98.19 84 GLY A CA 1
ATOM 593 C C . GLY A 1 84 ? 12.818 2.317 6.439 1.00 98.19 84 GLY A C 1
ATOM 594 O O . GLY A 1 84 ? 14.022 2.399 6.201 1.00 98.19 84 GLY A O 1
ATOM 595 N N . ALA A 1 85 ? 11.931 1.958 5.509 1.00 98.62 85 ALA A N 1
ATOM 596 C CA . ALA A 1 85 ? 12.243 1.852 4.088 1.00 98.62 85 ALA A CA 1
ATOM 597 C C . ALA A 1 85 ? 12.242 3.246 3.431 1.00 98.62 85 ALA A C 1
ATOM 599 O O . ALA A 1 85 ? 11.743 4.221 3.993 1.00 98.62 85 ALA A O 1
ATOM 600 N N . ILE A 1 86 ? 12.827 3.349 2.240 1.00 98.56 86 ILE A N 1
ATOM 601 C CA . ILE A 1 86 ? 13.056 4.619 1.545 1.00 98.56 86 ILE A CA 1
ATOM 602 C C . ILE A 1 86 ? 12.144 4.684 0.326 1.00 98.56 86 ILE A C 1
ATOM 604 O O . ILE A 1 86 ? 12.323 3.926 -0.628 1.00 98.56 86 ILE A O 1
ATOM 608 N N . VAL A 1 87 ? 11.195 5.618 0.318 1.00 98.31 87 VAL A N 1
ATOM 609 C CA . VAL A 1 87 ? 10.422 5.924 -0.891 1.00 98.31 87 VAL A CA 1
ATOM 610 C C . VAL A 1 87 ? 11.329 6.680 -1.856 1.00 98.31 87 VAL A C 1
ATOM 612 O O . VAL A 1 87 ? 11.713 7.815 -1.591 1.00 98.31 87 VAL A O 1
ATOM 615 N N . VAL A 1 88 ? 11.698 6.047 -2.971 1.00 97.56 88 VAL A N 1
ATOM 616 C CA . VAL A 1 88 ? 12.598 6.668 -3.958 1.00 97.56 88 VAL A CA 1
ATOM 617 C C . VAL A 1 88 ? 11.858 7.481 -5.011 1.00 97.56 88 VAL A C 1
ATOM 619 O O . VAL A 1 88 ? 12.428 8.416 -5.564 1.00 97.56 88 VAL A O 1
ATOM 622 N N . ALA A 1 89 ? 10.611 7.110 -5.299 1.00 97.12 89 ALA A N 1
ATOM 623 C CA . ALA A 1 89 ? 9.711 7.823 -6.193 1.00 97.12 89 ALA A CA 1
ATOM 624 C C . ALA A 1 89 ? 8.292 7.254 -6.089 1.00 97.12 89 ALA A C 1
ATOM 626 O O . ALA A 1 89 ? 8.064 6.145 -5.584 1.00 97.12 89 ALA A O 1
ATOM 627 N N . ARG A 1 90 ? 7.342 7.985 -6.662 1.00 97.56 90 ARG A N 1
ATOM 628 C CA . ARG A 1 90 ? 6.010 7.507 -7.015 1.00 97.56 90 ARG A CA 1
ATOM 629 C C . ARG A 1 90 ? 5.854 7.427 -8.528 1.00 97.56 90 ARG A C 1
ATOM 631 O O . ARG A 1 90 ? 6.497 8.146 -9.290 1.00 97.56 90 ARG A O 1
ATOM 638 N N . THR A 1 91 ? 4.957 6.563 -8.987 1.00 96.94 91 THR A N 1
ATOM 639 C CA . THR A 1 91 ? 4.673 6.422 -10.424 1.00 96.94 91 THR A CA 1
ATOM 640 C C . THR A 1 91 ? 4.071 7.681 -11.048 1.00 96.94 91 THR A C 1
ATOM 642 O O . THR A 1 91 ? 4.243 7.897 -12.248 1.00 96.94 91 THR A O 1
ATOM 645 N N . ASP A 1 92 ? 3.399 8.510 -10.247 1.00 95.19 92 ASP A N 1
ATOM 646 C CA . ASP A 1 92 ? 2.750 9.760 -10.650 1.00 95.19 92 ASP A CA 1
ATOM 647 C C . ASP A 1 92 ? 3.598 11.020 -10.395 1.00 95.19 92 ASP A C 1
ATOM 649 O O . ASP A 1 92 ? 3.115 12.132 -10.607 1.00 95.19 92 ASP A O 1
ATOM 653 N N . ASP A 1 93 ? 4.868 10.870 -10.003 1.00 94.94 93 ASP A N 1
ATOM 654 C CA . ASP A 1 93 ? 5.777 12.007 -9.855 1.00 94.94 93 ASP A CA 1
ATOM 655 C C . ASP A 1 93 ? 6.082 12.672 -11.208 1.00 94.94 93 ASP A C 1
ATOM 657 O O . ASP A 1 93 ? 6.164 12.034 -12.271 1.00 94.94 93 ASP A O 1
ATOM 661 N N . ALA A 1 94 ? 6.298 13.986 -11.161 1.00 91.38 94 ALA A N 1
ATOM 662 C CA . ALA A 1 94 ? 6.695 14.790 -12.308 1.00 91.38 94 ALA A CA 1
ATOM 663 C C . ALA A 1 94 ? 8.188 14.587 -12.628 1.00 91.38 94 ALA A C 1
ATOM 665 O O . ALA A 1 94 ? 9.022 15.428 -12.311 1.00 91.38 94 ALA A O 1
ATOM 666 N N . MET A 1 95 ? 8.513 13.457 -13.259 1.00 88.00 95 MET A N 1
ATOM 667 C CA . MET A 1 95 ? 9.854 13.123 -13.761 1.00 88.00 95 MET A CA 1
ATOM 668 C C . MET A 1 95 ? 9.830 12.823 -15.264 1.00 88.00 95 MET A C 1
ATOM 670 O O . MET A 1 95 ? 8.832 12.331 -15.798 1.00 88.00 95 MET A O 1
ATOM 674 N N . SER A 1 96 ? 10.933 13.094 -15.956 1.00 90.19 96 SER A N 1
ATOM 675 C CA . SER A 1 96 ? 11.141 12.670 -17.343 1.00 90.19 96 SER A CA 1
ATOM 676 C C . SER A 1 96 ? 11.329 11.152 -17.448 1.00 90.19 96 SER A C 1
ATOM 678 O O . SER A 1 96 ? 11.680 10.470 -16.482 1.00 90.19 96 SER A O 1
ATOM 680 N N . ASP A 1 97 ? 11.122 10.603 -18.646 1.00 86.25 97 ASP A N 1
ATOM 681 C CA . ASP A 1 97 ? 11.292 9.162 -18.877 1.00 86.25 97 ASP A CA 1
ATOM 682 C C . ASP A 1 97 ? 12.763 8.729 -18.707 1.00 86.25 97 ASP A C 1
ATOM 684 O O . ASP A 1 97 ? 13.034 7.628 -18.229 1.00 86.25 97 ASP A O 1
ATOM 688 N N . THR A 1 98 ? 13.718 9.618 -19.006 1.00 88.25 98 THR A N 1
ATOM 689 C CA . THR A 1 98 ? 15.156 9.386 -18.795 1.00 88.25 98 THR A CA 1
ATOM 690 C C . THR A 1 98 ? 15.506 9.284 -17.312 1.00 88.25 98 THR A C 1
ATOM 692 O O . THR A 1 98 ? 16.197 8.346 -16.910 1.00 88.25 98 THR A O 1
ATOM 695 N N . GLU A 1 99 ? 15.015 10.214 -16.487 1.00 89.50 99 GLU A N 1
ATOM 696 C CA . GLU A 1 99 ? 15.222 10.179 -15.032 1.00 89.50 99 GLU A CA 1
ATOM 697 C C . GLU A 1 99 ? 14.662 8.889 -14.438 1.00 89.50 99 GLU A C 1
ATOM 699 O O . GLU A 1 99 ? 15.325 8.215 -13.647 1.00 89.50 99 GLU A O 1
ATOM 704 N N . PHE A 1 100 ? 13.472 8.493 -14.889 1.00 89.44 100 PHE A N 1
ATOM 705 C CA . PHE A 1 100 ? 12.844 7.275 -14.414 1.00 89.44 100 PHE A CA 1
ATOM 706 C C . PHE A 1 100 ? 13.609 6.014 -14.838 1.00 89.44 100 PHE A C 1
ATOM 708 O O . PHE A 1 100 ? 13.837 5.114 -14.028 1.00 89.44 100 PHE A O 1
ATOM 715 N N . SER A 1 101 ? 14.060 5.946 -16.092 1.00 86.88 101 SER A N 1
ATOM 716 C CA . SER A 1 101 ? 14.854 4.815 -16.578 1.00 86.88 101 SER A CA 1
ATOM 717 C C . SER A 1 101 ? 16.152 4.642 -15.785 1.00 86.88 101 SER A C 1
ATOM 719 O O . SER A 1 101 ? 16.565 3.512 -15.532 1.00 86.88 101 SER A O 1
ATOM 721 N N . ALA A 1 102 ? 16.789 5.740 -15.366 1.00 90.31 102 ALA A N 1
ATOM 722 C CA . ALA A 1 102 ? 17.991 5.699 -14.535 1.00 90.31 102 ALA A CA 1
ATOM 723 C C . ALA A 1 102 ? 17.710 5.251 -13.087 1.00 90.31 102 ALA A C 1
ATOM 725 O O . ALA A 1 102 ? 18.613 4.754 -12.405 1.00 90.31 102 ALA A O 1
ATOM 726 N N . LEU A 1 103 ? 16.473 5.429 -12.610 1.00 92.94 103 LEU A N 1
ATOM 727 C CA . LEU A 1 103 ? 16.024 4.971 -11.298 1.00 92.94 103 LEU A CA 1
ATOM 728 C C . LEU A 1 103 ? 15.679 3.479 -11.290 1.00 92.94 103 LEU A C 1
ATOM 730 O O . LEU A 1 103 ? 15.858 2.840 -10.260 1.00 92.94 103 LEU A O 1
ATOM 734 N N . ALA A 1 104 ? 15.215 2.913 -12.408 1.00 92.88 104 ALA A N 1
ATOM 735 C CA . ALA A 1 104 ? 14.637 1.568 -12.453 1.00 92.88 104 ALA A CA 1
ATOM 736 C C . ALA A 1 104 ? 15.537 0.469 -11.852 1.00 92.88 104 ALA A C 1
ATOM 738 O O . ALA A 1 104 ? 15.050 -0.389 -11.122 1.00 92.88 104 ALA A O 1
ATOM 739 N N . THR A 1 105 ? 16.852 0.526 -12.083 1.00 94.19 105 THR A N 1
ATOM 740 C CA . THR A 1 105 ? 17.836 -0.439 -11.543 1.00 94.19 105 THR A CA 1
ATOM 741 C C . THR A 1 105 ? 18.224 -0.183 -10.081 1.00 94.19 105 THR A C 1
ATOM 743 O O . THR A 1 105 ? 19.015 -0.923 -9.497 1.00 94.19 105 THR A O 1
ATOM 746 N N . LYS A 1 106 ? 17.691 0.881 -9.476 1.00 96.06 106 LYS A N 1
ATOM 747 C CA . LYS A 1 106 ? 17.935 1.309 -8.093 1.00 96.06 106 LYS A CA 1
ATOM 748 C C . LYS A 1 106 ? 16.705 1.129 -7.198 1.00 96.06 106 LYS A C 1
ATOM 750 O O . LYS A 1 106 ? 16.654 1.713 -6.119 1.00 96.06 106 LYS A O 1
ATOM 755 N N . VAL A 1 107 ? 15.722 0.355 -7.642 1.00 98.38 107 VAL A N 1
ATOM 756 C CA . VAL A 1 107 ? 14.513 0.034 -6.882 1.00 98.38 107 VAL A CA 1
ATOM 757 C C . VAL A 1 107 ? 14.572 -1.435 -6.486 1.00 98.38 107 VAL A C 1
ATOM 759 O O . VAL A 1 107 ? 14.779 -2.293 -7.338 1.00 98.38 107 VAL A O 1
ATOM 762 N N . ASP A 1 108 ? 14.364 -1.720 -5.205 1.00 98.62 108 ASP A N 1
ATOM 763 C CA . ASP A 1 108 ? 14.360 -3.088 -4.678 1.00 98.62 108 ASP A CA 1
ATOM 764 C C . ASP A 1 108 ? 12.940 -3.680 -4.708 1.00 98.62 108 ASP A C 1
ATOM 766 O O . ASP A 1 108 ? 12.742 -4.864 -4.999 1.00 98.62 108 ASP A O 1
ATOM 770 N N . THR A 1 109 ? 11.933 -2.832 -4.465 1.00 98.81 109 THR A N 1
ATOM 771 C CA . THR A 1 109 ? 10.524 -3.234 -4.391 1.00 98.81 109 THR A CA 1
ATOM 772 C C . THR A 1 109 ? 9.591 -2.197 -5.004 1.00 98.81 109 THR A C 1
ATOM 774 O O . THR A 1 109 ? 9.722 -0.996 -4.774 1.00 98.81 109 THR A O 1
ATOM 777 N N . VAL A 1 110 ? 8.579 -2.669 -5.730 1.00 98.81 110 VAL A N 1
ATOM 778 C CA . VAL A 1 110 ? 7.419 -1.869 -6.134 1.00 98.81 110 VAL A CA 1
ATOM 779 C C . VAL A 1 110 ? 6.245 -2.213 -5.222 1.00 98.81 110 VAL A C 1
ATOM 781 O O . VAL A 1 110 ? 5.825 -3.370 -5.166 1.00 98.81 110 VAL A O 1
ATOM 784 N N . VAL A 1 111 ? 5.693 -1.220 -4.518 1.00 98.81 111 VAL A N 1
ATOM 785 C CA . VAL A 1 111 ? 4.464 -1.385 -3.725 1.00 98.81 111 VAL A CA 1
ATOM 786 C C . VAL A 1 111 ? 3.301 -0.733 -4.461 1.00 98.81 111 VAL A C 1
ATOM 788 O O . VAL A 1 111 ? 3.300 0.476 -4.691 1.00 98.81 111 VAL A O 1
ATOM 791 N N . ALA A 1 112 ? 2.295 -1.529 -4.813 1.00 98.69 112 ALA A N 1
ATOM 792 C CA . ALA A 1 112 ? 1.144 -1.101 -5.591 1.00 98.69 112 ALA A CA 1
ATOM 793 C C . ALA A 1 112 ? -0.157 -1.144 -4.781 1.00 98.69 112 ALA A C 1
ATOM 795 O O . ALA A 1 112 ? -0.421 -2.069 -4.009 1.00 98.69 112 ALA A O 1
ATOM 796 N N . GLY A 1 113 ? -1.002 -0.142 -4.999 1.00 98.00 113 GLY A N 1
ATOM 797 C CA . GLY A 1 113 ? -2.345 -0.068 -4.445 1.00 98.00 113 GLY A CA 1
ATOM 798 C C . GLY A 1 113 ? -3.213 0.924 -5.211 1.00 98.00 113 GLY A C 1
ATOM 799 O O . GLY A 1 113 ? -2.766 1.586 -6.149 1.00 98.00 113 GLY A O 1
ATOM 800 N N . TYR A 1 114 ? -4.477 1.040 -4.804 1.00 96.75 114 TYR A N 1
ATOM 801 C CA . TYR A 1 114 ? -5.407 1.954 -5.464 1.00 96.75 114 TYR A CA 1
ATOM 802 C C . TYR A 1 114 ? -4.906 3.408 -5.423 1.00 96.75 114 TYR A C 1
ATOM 804 O O . TYR A 1 114 ? -4.504 3.906 -4.367 1.00 96.75 114 TYR A O 1
ATOM 812 N N . HIS A 1 115 ? -4.969 4.077 -6.573 1.00 96.12 115 HIS A N 1
ATOM 813 C CA . HIS A 1 115 ? -4.801 5.515 -6.758 1.00 96.12 115 HIS A CA 1
ATOM 814 C C . HIS A 1 115 ? -5.518 5.937 -8.046 1.00 96.12 115 HIS A C 1
ATOM 816 O O . HIS A 1 115 ? -5.625 5.157 -8.988 1.00 96.12 115 HIS A O 1
ATOM 822 N N . ASN A 1 116 ? -6.032 7.165 -8.082 1.00 93.81 116 ASN A N 1
ATOM 823 C CA . ASN A 1 116 ? -6.806 7.690 -9.212 1.00 93.81 116 ASN A CA 1
ATOM 824 C C . ASN A 1 116 ? -5.948 8.389 -10.281 1.00 93.81 116 ASN A C 1
ATOM 826 O O . ASN A 1 116 ? -6.485 8.821 -11.294 1.00 93.81 116 ASN A O 1
ATOM 830 N N . THR A 1 117 ? -4.640 8.501 -10.054 1.00 95.69 117 THR A N 1
ATOM 831 C CA . THR A 1 117 ? -3.648 9.052 -10.990 1.00 95.69 117 THR A CA 1
ATOM 832 C C . THR A 1 117 ? -3.008 7.973 -11.871 1.00 95.69 117 THR A C 1
ATOM 834 O O . THR A 1 117 ? -2.054 8.254 -12.586 1.00 95.69 117 THR A O 1
ATOM 837 N N . PHE A 1 118 ? -3.518 6.735 -11.827 1.00 96.56 118 PHE A N 1
ATOM 838 C CA . PHE A 1 118 ? -3.015 5.637 -12.648 1.00 96.56 118 PHE A CA 1
ATOM 839 C C . PHE A 1 118 ? -3.218 5.927 -14.139 1.00 96.56 118 PHE A C 1
ATOM 841 O O . PHE A 1 118 ? -4.343 6.130 -14.596 1.00 96.56 118 PHE A O 1
ATOM 848 N N . ASP A 1 119 ? -2.128 5.878 -14.898 1.00 96.50 119 ASP A N 1
ATOM 849 C CA . ASP A 1 119 ? -2.122 6.010 -16.348 1.00 96.50 119 ASP A CA 1
ATOM 850 C C . ASP A 1 119 ? -1.091 5.059 -16.988 1.00 96.50 119 ASP A C 1
ATOM 852 O O . ASP A 1 119 ? -0.397 4.286 -16.318 1.00 96.50 119 ASP A O 1
ATOM 856 N N . TYR A 1 120 ? -0.984 5.102 -18.318 1.00 96.19 120 TYR A N 1
ATOM 857 C CA . TYR A 1 120 ? -0.050 4.250 -19.056 1.00 96.19 120 TYR A CA 1
ATOM 858 C C . TYR A 1 120 ? 1.427 4.554 -18.740 1.00 96.19 120 TYR A C 1
ATOM 860 O O . TYR A 1 120 ? 2.264 3.645 -18.732 1.00 96.19 120 TYR A O 1
ATOM 868 N N . ARG A 1 121 ? 1.770 5.817 -18.447 1.00 94.56 121 ARG A N 1
ATOM 869 C CA . ARG A 1 121 ? 3.147 6.199 -18.098 1.00 94.56 121 ARG A CA 1
ATOM 870 C C . ARG A 1 121 ? 3.504 5.675 -16.712 1.00 94.56 121 ARG A C 1
ATOM 872 O O . ARG A 1 121 ? 4.548 5.054 -16.558 1.00 94.56 121 ARG A O 1
ATOM 879 N N . GLY A 1 122 ? 2.617 5.827 -15.736 1.00 96.50 122 GLY A N 1
ATOM 880 C CA . GLY A 1 122 ? 2.718 5.258 -14.400 1.00 96.50 122 GLY A CA 1
ATOM 881 C C . GLY A 1 122 ? 2.822 3.733 -14.420 1.00 96.50 122 GLY A C 1
ATOM 882 O O . GLY A 1 122 ? 3.651 3.176 -13.704 1.00 96.50 122 GLY A O 1
ATOM 883 N N . LEU A 1 123 ? 2.071 3.053 -15.295 1.00 97.75 123 LEU A N 1
ATOM 884 C CA . LEU A 1 123 ? 2.225 1.612 -15.522 1.00 97.75 123 LEU A CA 1
ATOM 885 C C . LEU A 1 123 ? 3.625 1.268 -16.048 1.00 97.75 123 LEU A C 1
ATOM 887 O O . LEU A 1 123 ? 4.292 0.400 -15.490 1.00 97.75 123 LEU A O 1
ATOM 891 N N . THR A 1 124 ? 4.093 1.967 -17.085 1.00 96.19 124 THR A N 1
ATOM 892 C CA . THR A 1 124 ? 5.437 1.767 -17.659 1.00 96.19 124 THR A CA 1
ATOM 893 C C . THR A 1 124 ? 6.520 1.946 -16.592 1.00 96.19 124 THR A C 1
ATOM 895 O O . THR A 1 124 ? 7.434 1.131 -16.466 1.00 96.19 124 THR A O 1
ATOM 898 N N . ARG A 1 125 ? 6.359 2.978 -15.762 1.00 97.00 125 ARG A N 1
ATOM 899 C CA . ARG A 1 125 ? 7.220 3.285 -14.622 1.00 97.00 125 ARG A CA 1
ATOM 900 C C . ARG A 1 125 ? 7.205 2.179 -13.564 1.00 97.00 125 ARG A C 1
ATOM 902 O O . ARG A 1 125 ? 8.258 1.758 -13.108 1.00 97.00 125 ARG A O 1
ATOM 909 N N . ALA A 1 126 ? 6.040 1.650 -13.201 1.00 97.69 126 ALA A N 1
ATOM 910 C CA . ALA A 1 126 ? 5.948 0.543 -12.247 1.00 97.69 126 ALA A CA 1
ATOM 911 C C . ALA A 1 126 ? 6.604 -0.748 -12.765 1.00 97.69 126 ALA A C 1
ATOM 913 O O . ALA A 1 126 ? 7.172 -1.509 -11.986 1.00 97.69 126 ALA A O 1
ATOM 914 N N . VAL A 1 127 ? 6.521 -1.002 -14.073 1.00 97.88 127 VAL A N 1
ATOM 915 C CA . VAL A 1 127 ? 7.007 -2.240 -14.699 1.00 97.88 127 VAL A CA 1
ATOM 916 C C . VAL A 1 127 ? 8.526 -2.245 -14.871 1.00 97.88 127 VAL A C 1
ATOM 918 O O . VAL A 1 127 ? 9.143 -3.297 -14.719 1.00 97.88 127 VAL A O 1
ATOM 921 N N . ALA A 1 128 ? 9.152 -1.099 -15.148 1.00 96.88 128 ALA A N 1
ATOM 922 C CA . ALA A 1 128 ? 10.586 -1.043 -15.436 1.00 96.88 128 ALA A CA 1
ATOM 923 C C . ALA A 1 128 ? 11.479 -1.622 -14.309 1.00 96.88 128 ALA A C 1
ATOM 925 O O . ALA A 1 128 ? 12.312 -2.477 -14.617 1.00 96.8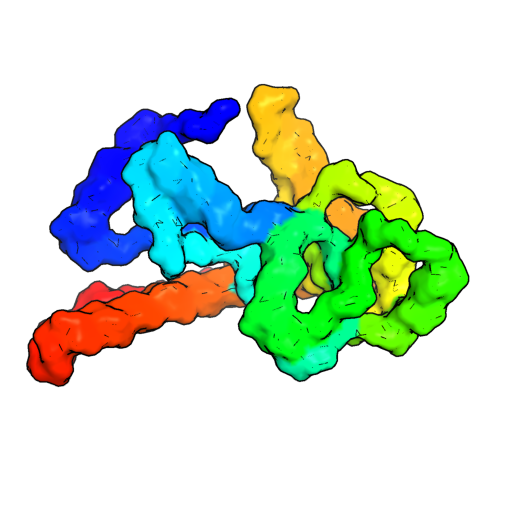8 128 ALA A O 1
ATOM 926 N N . PRO A 1 129 ? 11.295 -1.276 -13.017 1.00 98.19 129 PRO A N 1
ATOM 927 C CA . PRO A 1 129 ? 11.998 -1.937 -11.917 1.00 98.19 129 PRO A CA 1
ATOM 928 C C . PRO A 1 129 ? 11.773 -3.441 -11.830 1.00 98.19 129 PRO A C 1
ATOM 930 O O . PRO A 1 129 ? 12.687 -4.189 -11.507 1.00 98.19 129 PRO A O 1
ATOM 933 N N . ILE A 1 130 ? 10.549 -3.891 -12.111 1.00 98.44 130 ILE A N 1
ATOM 934 C CA . ILE A 1 130 ? 10.173 -5.303 -12.003 1.00 98.44 130 ILE A CA 1
ATOM 935 C C . ILE A 1 130 ? 10.939 -6.122 -13.039 1.00 98.44 130 ILE A C 1
ATOM 937 O O . ILE A 1 130 ? 11.506 -7.161 -12.712 1.00 98.44 130 ILE A O 1
ATOM 941 N N . LEU A 1 131 ? 11.031 -5.616 -14.271 1.00 97.31 131 LEU A N 1
ATOM 942 C CA . LEU A 1 131 ? 11.852 -6.224 -15.320 1.00 97.31 131 LEU A CA 1
ATOM 943 C C . LEU A 1 131 ? 13.352 -6.193 -14.982 1.00 97.31 131 LEU A C 1
ATOM 945 O O . LEU A 1 131 ? 14.099 -7.044 -15.458 1.00 97.31 131 LEU A O 1
ATOM 949 N N . ALA A 1 132 ? 13.786 -5.249 -14.142 1.00 96.69 132 ALA A N 1
ATOM 950 C CA . ALA A 1 132 ? 15.144 -5.174 -13.604 1.00 96.69 132 ALA A CA 1
ATOM 951 C C . ALA A 1 132 ? 15.369 -6.040 -12.343 1.00 96.69 132 ALA A C 1
ATOM 953 O O . ALA A 1 132 ? 16.475 -6.047 -11.807 1.00 96.69 132 ALA A O 1
ATOM 954 N N . GLY A 1 133 ? 14.358 -6.787 -11.880 1.00 97.69 133 GLY A N 1
ATOM 955 C CA . GLY A 1 133 ? 14.464 -7.733 -10.764 1.00 97.69 133 GLY A CA 1
ATOM 956 C C . GLY A 1 133 ? 13.826 -7.282 -9.448 1.00 97.69 133 GLY A C 1
ATOM 957 O O . GLY A 1 133 ? 13.881 -8.033 -8.474 1.00 97.69 133 GLY A O 1
ATOM 958 N N . ALA A 1 134 ? 13.197 -6.103 -9.394 1.00 98.50 134 ALA A N 1
ATOM 959 C CA . ALA A 1 134 ? 12.456 -5.670 -8.212 1.00 98.50 134 ALA A CA 1
ATOM 960 C C . ALA A 1 134 ? 11.252 -6.588 -7.946 1.00 98.50 134 ALA A C 1
ATOM 962 O O . ALA A 1 134 ? 10.539 -7.003 -8.867 1.00 98.50 134 ALA A O 1
ATOM 963 N N . ARG A 1 135 ? 10.967 -6.867 -6.671 1.00 98.44 135 ARG A N 1
ATOM 964 C CA . ARG A 1 135 ? 9.755 -7.614 -6.292 1.00 98.44 135 ARG A CA 1
ATOM 965 C C . ARG A 1 135 ? 8.517 -6.713 -6.318 1.00 98.44 135 ARG A C 1
ATOM 967 O O . ARG A 1 135 ? 8.608 -5.502 -6.130 1.00 98.44 135 ARG A O 1
ATOM 974 N N . LEU A 1 136 ? 7.343 -7.317 -6.504 1.00 98.88 136 LEU A N 1
ATOM 975 C CA . LEU A 1 136 ? 6.054 -6.620 -6.519 1.00 98.88 136 LEU A CA 1
ATOM 976 C C . LEU A 1 136 ? 5.220 -6.988 -5.288 1.00 98.88 136 LEU A C 1
ATOM 978 O O . LEU A 1 136 ? 4.884 -8.157 -5.086 1.00 98.88 136 LEU A O 1
ATOM 982 N N . ILE A 1 137 ? 4.839 -5.983 -4.500 1.00 98.81 137 ILE A N 1
ATOM 983 C CA . ILE A 1 137 ? 3.929 -6.117 -3.359 1.00 98.81 137 ILE A CA 1
ATOM 984 C C . ILE A 1 137 ? 2.627 -5.381 -3.669 1.00 98.81 137 ILE A C 1
ATOM 986 O O . ILE A 1 137 ? 2.630 -4.194 -3.981 1.00 98.81 137 ILE A O 1
ATOM 990 N N . GLY A 1 138 ? 1.499 -6.073 -3.552 1.00 98.56 138 GLY A N 1
ATOM 991 C CA . GLY A 1 138 ? 0.168 -5.481 -3.602 1.00 98.56 138 GLY A CA 1
ATOM 992 C C . GLY A 1 138 ? -0.378 -5.245 -2.199 1.00 98.56 138 GLY A C 1
ATOM 993 O O . GLY A 1 138 ? -0.379 -6.154 -1.365 1.00 98.56 138 GLY A O 1
ATOM 994 N N . THR A 1 139 ? -0.901 -4.049 -1.926 1.00 97.94 139 THR A N 1
ATOM 995 C CA . THR A 1 139 ? -1.583 -3.793 -0.647 1.00 97.94 139 THR A CA 1
ATOM 996 C C . THR A 1 139 ? -2.859 -4.629 -0.531 1.00 97.94 139 THR A C 1
ATOM 998 O O . THR A 1 139 ? -3.166 -5.132 0.541 1.00 97.94 139 THR A O 1
ATOM 1001 N N . ASN A 1 140 ? -3.588 -4.831 -1.626 1.00 95.94 140 ASN A N 1
ATOM 1002 C CA . ASN A 1 140 ? -4.731 -5.739 -1.745 1.00 95.94 140 ASN A CA 1
ATOM 1003 C C . ASN A 1 140 ? -4.938 -6.122 -3.219 1.00 95.94 140 ASN A C 1
ATOM 1005 O O . ASN A 1 140 ? -4.398 -5.464 -4.109 1.00 95.94 140 ASN A O 1
ATOM 1009 N N . ASP A 1 141 ? -5.734 -7.158 -3.464 1.00 96.12 141 ASP A N 1
ATOM 1010 C CA . ASP A 1 141 ? -6.110 -7.657 -4.788 1.00 96.12 141 ASP A CA 1
ATOM 1011 C C . ASP A 1 141 ? -7.600 -7.434 -5.114 1.00 96.12 141 ASP A C 1
ATOM 1013 O O . ASP A 1 141 ? -8.116 -8.012 -6.070 1.00 96.12 141 ASP A O 1
ATOM 1017 N N . ASP A 1 142 ? -8.283 -6.544 -4.381 1.00 96.25 142 ASP A N 1
ATOM 1018 C CA . ASP A 1 142 ? -9.701 -6.253 -4.603 1.00 96.25 142 ASP A CA 1
ATOM 1019 C C . ASP A 1 142 ? -9.896 -5.655 -6.017 1.00 96.25 142 ASP A C 1
ATOM 1021 O O . ASP A 1 142 ? -9.350 -4.582 -6.320 1.00 96.25 142 ASP A O 1
ATOM 1025 N N . PRO A 1 143 ? -10.668 -6.307 -6.912 1.00 95.06 143 PRO A N 1
ATOM 1026 C CA . PRO A 1 143 ? -10.759 -5.895 -8.314 1.00 95.06 143 PRO A CA 1
ATOM 1027 C C . PRO A 1 143 ? -11.493 -4.564 -8.476 1.00 95.06 143 PRO A C 1
ATOM 1029 O O . PRO A 1 143 ? -11.213 -3.810 -9.409 1.00 95.06 143 PRO A O 1
ATOM 1032 N N . THR A 1 144 ? -12.403 -4.256 -7.553 1.00 95.19 144 THR A N 1
ATOM 1033 C CA . THR A 1 144 ? -13.275 -3.082 -7.584 1.00 95.19 144 THR A CA 1
ATOM 1034 C C . THR A 1 144 ? -13.223 -2.314 -6.272 1.00 95.19 144 THR A C 1
ATOM 1036 O O . THR A 1 144 ? -13.049 -2.902 -5.207 1.00 95.19 144 THR A O 1
ATOM 1039 N N . TYR A 1 145 ? -13.460 -1.010 -6.343 1.00 90.12 145 TYR A N 1
ATOM 1040 C CA . TYR A 1 145 ? -13.592 -0.123 -5.199 1.00 90.12 145 TYR A CA 1
ATOM 1041 C C . TYR A 1 145 ? -14.999 0.502 -5.178 1.00 90.12 145 TYR A C 1
ATOM 1043 O O . TYR A 1 145 ? -15.426 1.074 -6.185 1.00 90.12 145 TYR A O 1
ATOM 1051 N N . PRO A 1 146 ? -15.752 0.401 -4.068 1.00 89.50 146 PRO A N 1
ATOM 1052 C CA . PRO A 1 146 ? -17.086 0.982 -3.978 1.00 89.50 146 PRO A CA 1
ATOM 1053 C C . PRO A 1 146 ? -17.032 2.499 -3.764 1.00 89.50 146 PRO A C 1
ATOM 1055 O O . PRO A 1 146 ? -16.333 2.999 -2.882 1.00 89.50 146 PRO A O 1
ATOM 1058 N N . THR A 1 147 ? -17.828 3.240 -4.536 1.00 88.69 147 THR A N 1
ATOM 1059 C CA . THR A 1 147 ? -18.034 4.687 -4.373 1.00 88.69 147 THR A CA 1
ATOM 1060 C C . THR A 1 147 ? -19.528 5.022 -4.345 1.00 88.69 147 THR A C 1
ATOM 1062 O O . THR A 1 147 ? -20.340 4.208 -4.788 1.00 88.69 147 THR A O 1
ATOM 1065 N N . PRO A 1 148 ? -19.925 6.231 -3.899 1.00 85.19 148 PRO A N 1
ATOM 1066 C CA . PRO A 1 148 ? -21.319 6.669 -3.996 1.00 85.19 148 PRO A CA 1
ATOM 1067 C C . PRO A 1 148 ? -21.879 6.684 -5.428 1.00 85.19 148 PRO A C 1
ATOM 1069 O O . PRO A 1 148 ? -23.087 6.587 -5.596 1.00 85.19 148 PRO A O 1
ATOM 1072 N N . ALA A 1 149 ? -21.019 6.805 -6.445 1.00 88.06 149 ALA A N 1
ATOM 1073 C CA . ALA A 1 149 ? -21.406 6.807 -7.857 1.00 88.06 149 ALA A CA 1
ATOM 1074 C C . ALA A 1 149 ? -21.429 5.399 -8.487 1.00 88.06 149 ALA A C 1
ATOM 1076 O O . ALA A 1 149 ? -21.753 5.265 -9.663 1.00 88.06 149 ALA A O 1
ATOM 1077 N N . GLY A 1 150 ? -21.081 4.355 -7.727 1.00 91.94 150 GLY A N 1
ATOM 1078 C CA . GLY A 1 150 ? -20.993 2.974 -8.203 1.00 91.94 150 GLY A CA 1
ATOM 1079 C C . GLY A 1 150 ? -19.617 2.341 -7.987 1.00 91.94 150 GLY A C 1
ATOM 1080 O O . GLY A 1 150 ? -18.736 2.907 -7.331 1.00 91.94 150 GLY A O 1
ATOM 1081 N N . LEU A 1 151 ? -19.449 1.131 -8.522 1.00 94.38 151 LEU A N 1
ATOM 1082 C CA . LEU A 1 151 ? -18.177 0.409 -8.501 1.00 94.38 151 LEU A CA 1
ATOM 1083 C C . LEU A 1 151 ? -17.221 0.999 -9.541 1.00 94.38 151 LEU A C 1
ATOM 1085 O O . LEU A 1 151 ? -17.589 1.171 -10.700 1.00 94.38 151 LEU A O 1
ATOM 1089 N N . ILE A 1 152 ? -15.985 1.253 -9.127 1.00 94.94 152 ILE A N 1
ATOM 1090 C CA . ILE A 1 152 ? -14.877 1.631 -10.013 1.00 94.94 152 ILE A CA 1
ATOM 1091 C C . ILE A 1 152 ? -13.765 0.576 -9.931 1.00 94.94 152 ILE A C 1
ATOM 1093 O O . ILE A 1 152 ? -13.779 -0.237 -9.001 1.00 94.94 152 ILE A O 1
ATOM 1097 N N . PRO A 1 153 ? -12.784 0.563 -10.848 1.00 95.94 153 PRO A N 1
ATOM 1098 C CA . PRO A 1 153 ? -11.608 -0.293 -10.712 1.00 95.94 153 PRO A CA 1
ATOM 1099 C C . PRO A 1 153 ? -10.873 -0.062 -9.382 1.00 95.94 153 PRO A C 1
ATOM 1101 O O . PRO A 1 153 ? -10.626 1.073 -8.978 1.00 95.94 153 PRO A O 1
ATOM 1104 N N . GLY A 1 154 ? -10.553 -1.154 -8.688 1.00 95.56 154 GLY A N 1
ATOM 1105 C CA . GLY A 1 154 ? -9.869 -1.162 -7.395 1.00 95.56 154 GLY A CA 1
ATOM 1106 C C . GLY A 1 154 ? -8.355 -1.353 -7.502 1.00 95.56 154 GLY A C 1
ATOM 1107 O O . GLY A 1 154 ? -7.777 -1.371 -8.591 1.00 95.56 154 GLY A O 1
ATOM 1108 N N . GLY A 1 155 ? -7.704 -1.525 -6.348 1.00 95.69 155 GLY A N 1
ATOM 1109 C CA . GLY A 1 155 ? -6.255 -1.744 -6.272 1.00 95.69 155 GLY A CA 1
ATOM 1110 C C . GLY A 1 155 ? -5.807 -3.014 -6.996 1.00 95.69 155 GLY A C 1
ATOM 1111 O O . GLY A 1 155 ? -4.780 -2.994 -7.670 1.00 95.69 155 GLY A O 1
ATOM 1112 N N . GLY A 1 156 ? -6.620 -4.072 -6.949 1.00 97.19 156 GLY A N 1
ATOM 1113 C CA . GLY A 1 156 ? -6.373 -5.322 -7.662 1.00 97.19 156 GLY A CA 1
ATOM 1114 C C . GLY A 1 156 ? -6.346 -5.166 -9.181 1.00 97.19 156 GLY A C 1
ATOM 1115 O O . GLY A 1 156 ? -5.552 -5.830 -9.839 1.00 97.19 156 GLY A O 1
ATOM 1116 N N . SER A 1 157 ? -7.131 -4.241 -9.745 1.00 97.88 157 SER A N 1
ATOM 1117 C CA . SER A 1 157 ? -7.105 -3.962 -11.190 1.00 97.88 157 SER A CA 1
ATOM 1118 C C . SER A 1 157 ? -5.776 -3.335 -11.629 1.00 97.88 157 SER A C 1
ATOM 1120 O O . SER A 1 157 ? -5.180 -3.766 -12.616 1.00 97.88 157 SER A O 1
ATOM 1122 N N . ILE A 1 1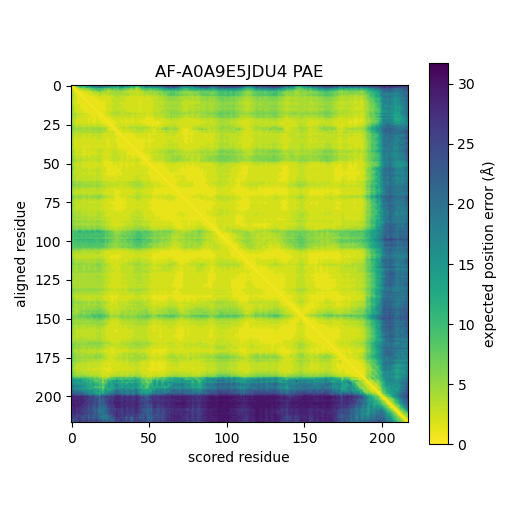58 ? -5.270 -2.359 -10.865 1.00 98.25 158 ILE A N 1
ATOM 1123 C CA . ILE A 1 158 ? -3.954 -1.740 -11.106 1.00 98.25 158 ILE A CA 1
ATOM 1124 C C . ILE A 1 158 ? -2.843 -2.777 -10.918 1.00 98.25 158 ILE A C 1
ATOM 1126 O O . ILE A 1 158 ? -1.963 -2.921 -11.768 1.00 98.25 158 ILE A O 1
ATOM 1130 N N . LEU A 1 159 ? -2.906 -3.534 -9.821 1.00 98.56 159 LEU A N 1
ATOM 1131 C CA . LEU A 1 159 ? -1.931 -4.569 -9.507 1.00 98.56 159 LEU A CA 1
ATOM 1132 C C . LEU A 1 159 ? -1.864 -5.637 -10.602 1.00 98.56 159 LEU A C 1
ATOM 1134 O O . LEU A 1 159 ? -0.770 -6.041 -10.986 1.00 98.56 159 LEU A O 1
ATOM 1138 N N . ALA A 1 160 ? -3.012 -6.067 -11.128 1.00 98.50 160 ALA A N 1
ATOM 1139 C CA . ALA A 1 160 ? -3.083 -7.040 -12.209 1.00 98.50 160 ALA A CA 1
ATOM 1140 C C . ALA A 1 160 ? -2.412 -6.525 -13.490 1.00 98.50 160 ALA A C 1
ATOM 1142 O O . ALA A 1 160 ? -1.688 -7.284 -14.134 1.00 98.50 160 ALA A O 1
ATOM 1143 N N . ALA A 1 161 ? -2.592 -5.246 -13.839 1.00 98.62 161 ALA A N 1
ATOM 1144 C CA . ALA A 1 161 ? -1.925 -4.641 -14.991 1.00 98.62 161 ALA A CA 1
ATOM 1145 C C . ALA A 1 161 ? -0.395 -4.643 -14.829 1.00 98.62 161 ALA A C 1
ATOM 1147 O O . ALA A 1 161 ? 0.319 -5.093 -15.727 1.00 98.62 161 ALA A O 1
ATOM 1148 N N . ILE A 1 162 ? 0.101 -4.215 -13.662 1.00 98.69 162 ILE A N 1
ATOM 1149 C CA . ILE A 1 162 ? 1.538 -4.193 -13.347 1.00 98.69 162 ILE A CA 1
ATOM 1150 C C . ILE A 1 162 ? 2.111 -5.616 -13.352 1.00 98.69 162 ILE A C 1
ATOM 1152 O O . ILE A 1 162 ? 3.116 -5.873 -14.010 1.00 98.69 162 ILE A O 1
ATOM 1156 N N . ALA A 1 163 ? 1.457 -6.558 -12.668 1.00 98.69 163 ALA A N 1
ATOM 1157 C CA . ALA A 1 163 ? 1.889 -7.952 -12.586 1.00 98.69 163 ALA A CA 1
ATOM 1158 C C . ALA A 1 163 ? 1.929 -8.624 -13.965 1.00 98.69 163 ALA A C 1
ATOM 1160 O O . ALA A 1 163 ? 2.894 -9.313 -14.297 1.00 98.69 163 ALA A O 1
ATOM 1161 N N . LYS A 1 164 ? 0.902 -8.394 -14.794 1.00 98.69 164 LYS A N 1
ATOM 1162 C CA . LYS A 1 164 ? 0.817 -8.963 -16.141 1.00 98.69 164 LYS A CA 1
ATOM 1163 C C . LYS A 1 164 ? 1.922 -8.433 -17.050 1.00 98.69 164 LYS A C 1
ATOM 1165 O O . LYS A 1 164 ? 2.537 -9.230 -17.752 1.00 98.69 164 LYS A O 1
ATOM 1170 N N . ALA A 1 165 ? 2.160 -7.123 -17.039 1.00 98.38 165 ALA A N 1
ATOM 1171 C CA . ALA A 1 165 ? 3.191 -6.493 -17.859 1.00 98.38 165 ALA A CA 1
ATOM 1172 C C . ALA A 1 165 ? 4.612 -6.814 -17.365 1.00 98.38 165 ALA A C 1
ATOM 1174 O O . ALA A 1 165 ? 5.506 -7.026 -18.177 1.00 98.38 165 ALA A O 1
ATOM 1175 N N . GLY A 1 166 ? 4.812 -6.901 -16.047 1.00 98.12 166 GLY A N 1
ATOM 1176 C CA . GLY A 1 166 ? 6.091 -7.273 -15.441 1.00 98.12 166 GLY A CA 1
ATOM 1177 C C . GLY A 1 166 ? 6.397 -8.772 -15.469 1.00 98.12 166 GLY A C 1
ATOM 1178 O O . GLY A 1 166 ? 7.524 -9.158 -15.188 1.00 98.12 166 GLY A O 1
ATOM 1179 N N . GLY A 1 167 ? 5.420 -9.629 -15.786 1.00 98.06 167 GLY A N 1
ATOM 1180 C CA . GLY A 1 167 ? 5.616 -11.081 -15.843 1.00 98.06 167 GLY A CA 1
ATOM 1181 C C . GLY A 1 167 ? 5.884 -11.734 -14.481 1.00 98.06 167 GLY A C 1
ATOM 1182 O O . GLY A 1 167 ? 6.449 -12.824 -14.428 1.00 98.06 167 GLY A O 1
ATOM 1183 N N . VAL A 1 168 ? 5.480 -11.090 -13.382 1.00 98.12 168 VAL A N 1
ATOM 1184 C CA . VAL A 1 168 ? 5.733 -11.556 -12.009 1.00 98.12 168 VAL A CA 1
ATOM 1185 C C . VAL A 1 168 ? 4.439 -11.828 -11.257 1.00 98.12 168 VAL A C 1
ATOM 1187 O O . VAL A 1 168 ? 3.393 -11.235 -11.526 1.00 98.12 168 VAL A O 1
ATOM 1190 N N . ARG A 1 169 ? 4.513 -12.705 -10.253 1.00 97.69 169 ARG A N 1
ATOM 1191 C CA . ARG A 1 169 ? 3.419 -12.910 -9.302 1.00 97.69 169 ARG A CA 1
ATOM 1192 C C . ARG A 1 169 ? 3.580 -11.945 -8.118 1.00 97.69 169 ARG A C 1
ATOM 1194 O O . ARG A 1 169 ? 4.630 -11.980 -7.479 1.00 97.69 169 ARG A O 1
ATOM 1201 N N . PRO A 1 170 ? 2.570 -11.119 -7.797 1.00 97.81 170 PRO A N 1
ATOM 1202 C CA . PRO A 1 170 ? 2.656 -10.200 -6.670 1.00 97.81 170 PRO A CA 1
ATOM 1203 C C . PRO A 1 170 ? 2.543 -10.930 -5.327 1.00 97.81 170 PRO A C 1
ATOM 1205 O O . PRO A 1 170 ? 1.847 -11.942 -5.207 1.00 97.81 170 PRO A O 1
ATOM 1208 N N . ILE A 1 171 ? 3.174 -10.366 -4.299 1.00 98.38 171 ILE A N 1
ATOM 1209 C CA . ILE A 1 171 ? 2.950 -10.722 -2.894 1.00 98.38 171 ILE A CA 1
ATOM 1210 C C . ILE A 1 171 ? 1.814 -9.839 -2.370 1.00 98.38 171 ILE A C 1
ATOM 1212 O O . ILE A 1 171 ? 1.923 -8.617 -2.431 1.00 98.38 171 ILE A O 1
ATOM 1216 N N . ILE A 1 172 ? 0.729 -10.423 -1.859 1.00 98.31 172 ILE A N 1
ATOM 1217 C CA . ILE A 1 172 ? -0.423 -9.654 -1.362 1.00 98.31 172 ILE A CA 1
ATOM 1218 C C . ILE A 1 172 ? -0.372 -9.544 0.161 1.00 98.31 172 ILE A C 1
ATOM 1220 O O . ILE A 1 172 ? -0.222 -10.550 0.853 1.00 98.31 172 ILE A O 1
ATOM 1224 N N . ALA A 1 173 ? -0.504 -8.323 0.681 1.00 97.38 173 ALA A N 1
ATOM 1225 C CA . ALA A 1 173 ? -0.365 -8.054 2.112 1.00 97.38 173 ALA A CA 1
ATOM 1226 C C . ALA A 1 173 ? -1.695 -7.901 2.870 1.00 97.38 173 ALA A C 1
ATOM 1228 O O . ALA A 1 173 ? -1.773 -8.231 4.056 1.00 97.38 1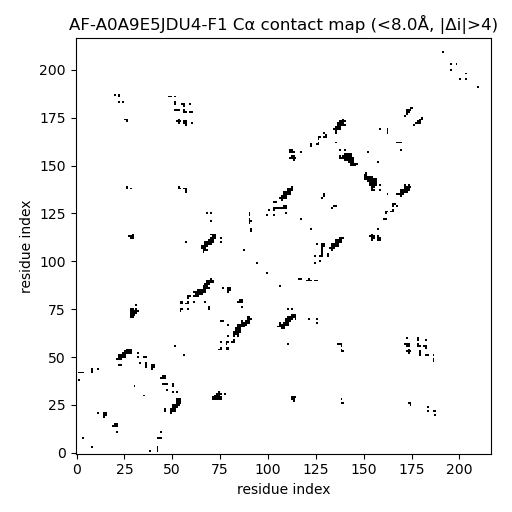73 ALA A O 1
ATOM 1229 N N . GLY A 1 174 ? -2.724 -7.359 2.214 1.00 94.56 174 GLY A N 1
ATOM 1230 C CA . GLY A 1 174 ? -4.021 -7.033 2.812 1.00 94.56 174 GLY A CA 1
ATOM 1231 C C . GLY A 1 174 ? -4.826 -8.251 3.257 1.00 94.56 174 GLY A C 1
ATOM 1232 O O . GLY A 1 174 ? -4.348 -9.378 3.267 1.00 94.56 174 GLY A O 1
ATOM 1233 N N . LYS A 1 175 ? -6.087 -8.048 3.641 1.00 95.44 175 LYS A N 1
ATOM 1234 C CA . LYS A 1 175 ? -6.993 -9.169 3.940 1.00 95.44 175 LYS A CA 1
ATOM 1235 C C . LYS A 1 175 ? -7.200 -10.020 2.677 1.00 95.44 175 LYS A C 1
ATOM 1237 O O . LYS A 1 175 ? -7.352 -9.418 1.617 1.00 95.44 175 LYS A O 1
ATOM 1242 N N . PRO A 1 176 ? -7.287 -11.361 2.786 1.00 94.00 176 PRO A N 1
ATOM 1243 C CA . PRO A 1 176 ? -7.233 -12.180 4.008 1.00 94.00 176 PRO A CA 1
ATOM 1244 C C . PRO A 1 176 ? -5.823 -12.701 4.377 1.00 94.00 176 PRO A C 1
ATOM 1246 O O . PRO A 1 176 ? -5.701 -13.659 5.136 1.00 94.00 176 PRO A O 1
ATOM 1249 N N . PHE A 1 177 ? -4.751 -12.107 3.852 1.00 95.25 177 PHE A N 1
ATOM 1250 C CA . PHE A 1 177 ? -3.391 -12.639 3.956 1.00 95.25 177 PHE A CA 1
ATOM 1251 C C . PHE A 1 177 ? -2.749 -12.455 5.344 1.00 95.25 177 PHE A C 1
ATOM 1253 O O . PHE A 1 177 ? -3.159 -11.634 6.173 1.00 95.25 177 PHE A O 1
ATOM 1260 N N . ALA A 1 178 ? -1.702 -13.249 5.598 1.00 94.31 178 ALA A N 1
ATOM 1261 C CA . ALA A 1 178 ? -1.056 -13.365 6.905 1.00 94.31 178 ALA A CA 1
ATOM 1262 C C . ALA A 1 178 ? -0.483 -12.040 7.435 1.00 94.31 178 ALA A C 1
ATOM 1264 O O . ALA A 1 178 ? -0.557 -11.806 8.644 1.00 94.31 178 ALA A O 1
ATOM 1265 N N . SER A 1 179 ? 0.034 -11.168 6.563 1.00 95.62 179 SER A N 1
ATOM 1266 C CA . SER A 1 179 ? 0.608 -9.871 6.948 1.00 95.62 179 SER A CA 1
ATOM 1267 C C . SER A 1 179 ? -0.420 -8.969 7.629 1.00 95.62 179 SER A C 1
ATOM 1269 O O . SER A 1 179 ? -0.127 -8.361 8.658 1.00 95.62 179 SER A O 1
ATOM 1271 N N . MET A 1 180 ? -1.667 -8.952 7.148 1.00 97.00 180 MET A N 1
ATOM 1272 C CA . MET A 1 180 ? -2.747 -8.240 7.831 1.00 97.00 180 MET A CA 1
ATOM 1273 C C . MET A 1 180 ? -3.044 -8.843 9.210 1.00 97.00 180 MET A C 1
ATOM 1275 O O . MET A 1 180 ? -3.192 -8.119 10.193 1.00 97.00 180 MET A O 1
ATOM 1279 N N . GLY A 1 181 ? -3.088 -10.173 9.320 1.00 96.19 181 GLY A N 1
ATOM 1280 C CA . GLY A 1 181 ? -3.266 -10.842 10.612 1.00 96.19 181 GLY A CA 1
ATOM 1281 C C . GLY A 1 181 ? -2.134 -10.538 11.604 1.00 96.19 181 GLY A C 1
ATOM 1282 O O . GLY A 1 181 ? -2.379 -10.400 12.803 1.00 96.19 181 GLY A O 1
ATOM 1283 N N . GLN A 1 182 ? -0.897 -10.407 11.119 1.00 95.94 182 GLN A N 1
ATOM 1284 C CA . GLN A 1 182 ? 0.249 -9.974 11.922 1.00 95.94 182 GLN A CA 1
ATOM 1285 C C . GLN A 1 182 ? 0.093 -8.524 12.387 1.00 95.94 182 GLN A C 1
ATOM 1287 O O . GLN A 1 182 ? 0.250 -8.271 13.581 1.00 95.94 182 GLN A O 1
ATOM 1292 N N . LEU A 1 183 ? -0.292 -7.605 11.495 1.00 96.00 183 LEU A N 1
ATOM 1293 C CA . LEU A 1 183 ? -0.544 -6.207 11.851 1.00 96.00 183 LEU A CA 1
ATOM 1294 C C . LEU A 1 183 ? -1.604 -6.090 12.953 1.00 96.00 183 LEU A C 1
ATOM 1296 O O . LEU A 1 183 ? -1.374 -5.430 13.964 1.00 96.00 183 LEU A O 1
ATOM 1300 N N . VAL A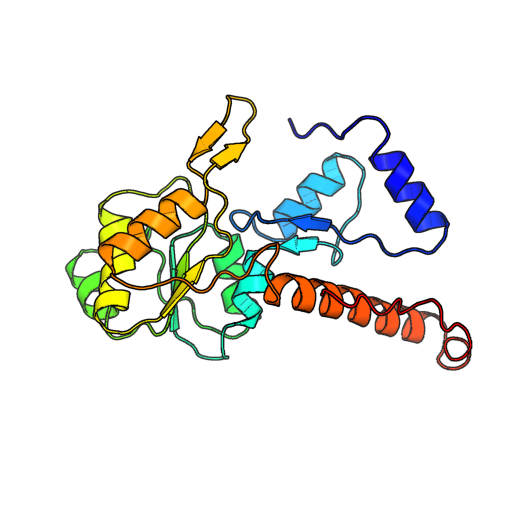 1 184 ? -2.726 -6.801 12.810 1.00 95.50 184 VAL A N 1
ATOM 1301 C CA . VAL A 1 184 ? -3.797 -6.824 13.818 1.00 95.50 184 VAL A CA 1
ATOM 13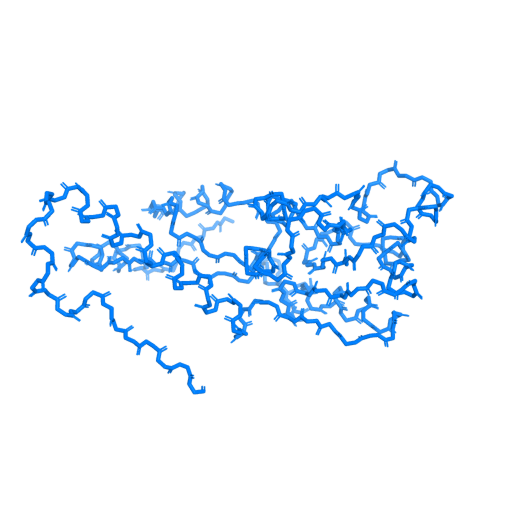02 C C . VAL A 1 184 ? -3.277 -7.297 15.179 1.00 95.50 184 VAL A C 1
ATOM 1304 O O . VAL A 1 184 ? -3.627 -6.713 16.204 1.00 95.50 184 VAL A O 1
ATOM 1307 N N . ARG A 1 185 ? -2.402 -8.313 15.219 1.00 93.94 185 ARG A N 1
ATOM 1308 C CA . ARG A 1 185 ? -1.778 -8.778 16.471 1.00 93.94 185 ARG A CA 1
ATOM 1309 C C . ARG A 1 185 ? -0.845 -7.737 17.089 1.00 93.94 185 ARG A C 1
ATOM 1311 O O . ARG A 1 185 ? -0.873 -7.566 18.307 1.00 93.94 185 ARG A O 1
ATOM 1318 N N . ILE A 1 186 ? -0.051 -7.033 16.282 1.00 91.56 186 ILE A N 1
ATOM 1319 C CA . ILE A 1 186 ? 0.833 -5.954 16.753 1.00 91.56 186 ILE A CA 1
ATOM 1320 C C . ILE A 1 186 ? -0.001 -4.827 17.370 1.00 91.56 186 ILE A C 1
ATOM 1322 O O . ILE A 1 186 ? 0.259 -4.414 18.502 1.00 91.56 186 ILE A O 1
ATOM 1326 N N . CYS A 1 187 ? -1.051 -4.387 16.672 1.00 88.31 187 CYS A N 1
ATOM 1327 C CA . CYS A 1 187 ? -1.978 -3.381 17.181 1.00 88.31 187 CYS A CA 1
ATOM 1328 C C . CYS A 1 187 ? -2.654 -3.854 18.472 1.00 88.31 187 CYS A C 1
ATOM 1330 O O . CYS A 1 187 ? -2.692 -3.109 19.446 1.00 88.31 187 CYS A O 1
ATOM 1332 N N . ALA A 1 188 ? -3.117 -5.102 18.546 1.00 86.69 188 ALA A N 1
ATOM 1333 C CA . ALA A 1 188 ? -3.715 -5.638 19.767 1.00 86.69 188 ALA A CA 1
ATOM 1334 C C . ALA A 1 188 ? -2.725 -5.679 20.951 1.00 86.69 188 ALA A C 1
ATOM 1336 O O . ALA A 1 188 ? -3.093 -5.306 22.063 1.00 86.69 188 ALA A O 1
ATOM 1337 N N . THR A 1 189 ? -1.467 -6.069 20.721 1.00 82.56 189 THR A N 1
ATOM 1338 C CA . THR A 1 189 ? -0.466 -6.265 21.790 1.00 82.56 189 THR A CA 1
ATOM 1339 C C . THR A 1 189 ? 0.002 -4.945 22.402 1.00 82.56 189 THR A C 1
ATOM 1341 O O . THR A 1 189 ? 0.022 -4.828 23.627 1.00 82.56 189 THR A O 1
ATOM 1344 N N . ARG A 1 190 ? 0.254 -3.913 21.578 1.00 75.25 190 ARG A N 1
ATOM 1345 C CA . ARG A 1 190 ? 0.611 -2.561 22.061 1.00 75.25 190 ARG A CA 1
ATOM 1346 C C . ARG A 1 190 ? -0.425 -1.990 23.039 1.00 75.25 190 ARG A C 1
ATOM 1348 O O . ARG A 1 190 ? -0.087 -1.210 23.921 1.00 75.25 190 ARG A O 1
ATOM 1355 N N . TRP A 1 191 ? -1.690 -2.401 22.924 1.00 62.47 191 TRP A N 1
ATOM 1356 C CA . TRP A 1 191 ? -2.730 -2.011 23.878 1.00 62.47 191 TRP A CA 1
ATOM 1357 C C . TRP A 1 191 ? -2.509 -2.569 25.278 1.00 62.47 191 TRP A C 1
ATOM 1359 O O . TRP A 1 191 ? -2.697 -1.870 26.271 1.00 62.47 191 TRP A O 1
ATOM 1369 N N . CYS A 1 192 ? -2.181 -3.861 25.350 1.00 58.53 192 CYS A N 1
ATOM 1370 C CA . CYS A 1 192 ? -2.036 -4.578 26.606 1.00 58.53 192 CYS A CA 1
ATOM 1371 C C . CYS A 1 192 ? -0.892 -3.976 27.418 1.00 58.53 192 CYS A C 1
ATOM 1373 O O . CYS A 1 192 ? -1.038 -3.806 28.624 1.00 58.53 192 CYS A O 1
ATOM 1375 N N . GLU A 1 193 ? 0.193 -3.588 26.748 1.00 58.22 193 GLU A N 1
ATOM 1376 C CA . GLU A 1 193 ? 1.341 -2.910 27.352 1.00 58.22 193 GLU A CA 1
ATOM 1377 C C . GLU A 1 193 ? 0.964 -1.526 27.896 1.00 58.22 193 GLU A C 1
ATOM 1379 O O . GLU A 1 193 ? 1.201 -1.242 29.070 1.00 58.22 193 GLU A O 1
ATOM 1384 N N . VAL A 1 194 ? 0.291 -0.687 27.098 1.00 61.50 194 VAL A N 1
ATOM 1385 C CA . VAL A 1 194 ? -0.159 0.647 27.540 1.00 61.50 194 VAL A CA 1
ATOM 1386 C C . VAL A 1 194 ? -1.136 0.544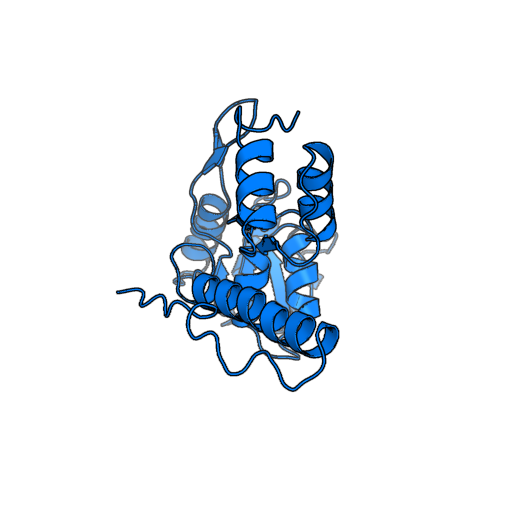 28.715 1.00 61.50 194 VAL A C 1
ATOM 1388 O O . VAL A 1 194 ? -1.012 1.279 29.694 1.00 61.50 194 VAL A O 1
ATOM 1391 N N . ARG A 1 195 ? -2.084 -0.401 28.672 1.00 58.19 195 ARG A N 1
ATOM 1392 C CA . ARG A 1 195 ? -3.058 -0.609 29.753 1.00 58.19 195 ARG A CA 1
ATOM 1393 C C . ARG A 1 195 ? -2.408 -1.180 31.017 1.00 58.19 195 ARG A C 1
ATOM 1395 O O . ARG A 1 195 ? -2.809 -0.801 32.114 1.00 58.19 195 ARG A O 1
ATOM 1402 N N . ALA A 1 196 ? -1.421 -2.067 30.883 1.00 55.72 196 ALA A N 1
ATOM 1403 C CA . ALA A 1 196 ? -0.657 -2.587 32.016 1.00 55.72 196 ALA A CA 1
ATOM 1404 C C . ALA A 1 196 ? 0.171 -1.488 32.693 1.00 55.72 196 ALA A C 1
ATOM 1406 O O . ALA A 1 196 ? 0.156 -1.390 33.919 1.00 55.72 196 ALA A O 1
ATOM 1407 N N . ASN A 1 197 ? 0.800 -0.614 31.904 1.00 57.19 197 ASN A N 1
ATOM 1408 C CA . ASN A 1 197 ? 1.553 0.529 32.418 1.00 57.19 197 ASN A CA 1
ATOM 1409 C C . ASN A 1 197 ? 0.641 1.569 33.089 1.00 57.19 197 ASN A C 1
ATOM 1411 O O . ASN A 1 197 ? 0.995 2.104 34.136 1.00 57.19 197 ASN A O 1
ATOM 1415 N N . ALA A 1 198 ? -0.558 1.812 32.549 1.00 57.66 198 ALA A N 1
ATOM 1416 C CA . ALA A 1 198 ? -1.526 2.749 33.127 1.00 57.66 198 ALA A CA 1
ATOM 1417 C C . ALA A 1 198 ? -2.184 2.251 34.433 1.00 57.66 198 ALA A C 1
ATOM 1419 O O . ALA A 1 198 ? -2.673 3.062 35.215 1.00 57.66 198 ALA A O 1
ATOM 1420 N N . LEU A 1 199 ? -2.225 0.935 34.677 1.00 56.41 199 LEU A N 1
ATOM 1421 C CA . LEU A 1 199 ? -2.892 0.335 35.844 1.00 56.41 199 LEU A CA 1
ATOM 1422 C C . LEU A 1 199 ? -1.958 0.020 37.027 1.00 56.41 199 LEU A C 1
ATOM 1424 O O . LEU A 1 199 ? -2.446 -0.452 38.055 1.00 56.41 199 LEU A O 1
ATOM 1428 N N . GLY A 1 200 ? -0.652 0.279 36.912 1.00 42.75 200 GLY A N 1
ATOM 1429 C CA . GLY A 1 200 ? 0.338 -0.141 37.908 1.00 42.75 200 GLY A CA 1
ATOM 1430 C C . GLY A 1 200 ? 0.578 -1.657 37.854 1.00 42.75 200 GLY A C 1
ATOM 1431 O O . GLY A 1 200 ? -0.347 -2.472 37.885 1.00 42.75 200 GLY A O 1
ATOM 1432 N N . SER A 1 201 ? 1.843 -2.049 37.749 1.00 51.59 201 SER A N 1
ATOM 1433 C CA . SER A 1 201 ? 2.343 -3.335 37.241 1.00 51.59 201 SER A CA 1
ATOM 1434 C C . SER A 1 201 ? 2.028 -4.623 38.031 1.00 51.59 201 SER A C 1
ATOM 1436 O O . SER A 1 201 ? 2.648 -5.644 37.757 1.00 51.59 201 SER A O 1
ATOM 1438 N N . GLU A 1 202 ? 1.049 -4.672 38.941 1.00 43.25 202 GLU A N 1
ATOM 1439 C CA . GLU A 1 202 ? 0.814 -5.880 39.766 1.00 43.25 202 GLU A CA 1
ATOM 1440 C C . GLU A 1 202 ? -0.548 -6.574 39.594 1.00 43.25 202 GLU A C 1
ATOM 1442 O O . GLU A 1 202 ? -0.722 -7.698 40.064 1.00 43.25 202 GLU A O 1
ATOM 1447 N N . ARG A 1 203 ? -1.528 -5.997 38.879 1.00 42.91 203 ARG A N 1
ATOM 1448 C CA . ARG A 1 203 ? -2.879 -6.615 38.773 1.00 42.91 203 ARG A CA 1
ATOM 1449 C C . ARG A 1 203 ? -3.240 -7.260 37.437 1.00 42.91 203 ARG A C 1
ATOM 1451 O O . ARG A 1 203 ? -4.256 -7.953 37.367 1.00 42.91 203 ARG A O 1
ATOM 1458 N N . VAL A 1 204 ? -2.439 -7.095 36.385 1.00 45.88 204 VAL A N 1
ATOM 1459 C CA . VAL A 1 204 ? -2.807 -7.585 35.038 1.00 45.88 204 VAL A CA 1
ATOM 1460 C C . VAL A 1 204 ? -2.472 -9.071 34.821 1.00 45.88 204 VAL A C 1
ATOM 1462 O O . VAL A 1 204 ? -3.075 -9.717 33.967 1.00 45.88 204 VAL A O 1
ATOM 1465 N N . ALA A 1 205 ? -1.639 -9.680 35.672 1.00 39.47 205 ALA A N 1
ATOM 1466 C CA . ALA A 1 205 ? -1.241 -11.089 35.549 1.00 39.47 205 ALA A CA 1
ATOM 1467 C C . ALA A 1 205 ? -2.363 -12.126 35.815 1.00 39.47 205 ALA A C 1
ATOM 1469 O O . ALA A 1 205 ? -2.135 -13.320 35.647 1.00 39.47 205 ALA A O 1
ATOM 1470 N N . ARG A 1 206 ? -3.581 -11.720 36.220 1.00 34.16 206 ARG A N 1
ATOM 1471 C CA . ARG A 1 206 ? -4.663 -12.651 36.624 1.00 34.16 206 ARG A CA 1
ATOM 1472 C C . ARG A 1 206 ? -5.915 -12.667 35.739 1.00 34.16 206 ARG A C 1
ATOM 1474 O O . ARG A 1 206 ? -6.943 -13.187 36.165 1.00 34.16 206 ARG A O 1
ATOM 1481 N N . ARG A 1 207 ? -5.877 -12.146 34.507 1.00 35.91 207 ARG A N 1
ATOM 1482 C CA . ARG A 1 207 ? -6.996 -12.318 33.554 1.00 35.91 207 ARG A CA 1
ATOM 1483 C C . ARG A 1 207 ? -6.514 -12.935 32.235 1.00 35.91 207 ARG A C 1
ATOM 1485 O O . ARG A 1 207 ? -6.071 -12.200 31.358 1.00 35.91 207 ARG A O 1
ATOM 1492 N N . PRO A 1 208 ? -6.666 -14.260 32.034 1.00 36.03 208 PRO A N 1
ATOM 1493 C CA . PRO A 1 208 ? -6.233 -14.937 30.809 1.00 36.03 208 PRO A CA 1
ATOM 1494 C C . PRO A 1 208 ? -7.080 -14.594 29.567 1.00 36.03 208 PRO A C 1
ATOM 1496 O O . PRO A 1 208 ? -6.866 -15.153 28.501 1.00 36.03 208 PRO A O 1
ATOM 1499 N N . HIS A 1 209 ? -8.063 -13.695 29.676 1.00 40.19 209 HIS A N 1
ATOM 1500 C CA . HIS A 1 209 ? -9.038 -13.419 28.612 1.00 40.19 209 HIS A CA 1
ATOM 1501 C C . HIS A 1 209 ? -8.643 -12.253 27.687 1.00 40.19 209 HIS A C 1
ATOM 1503 O O . HIS A 1 209 ? -9.385 -11.942 26.762 1.00 40.19 209 HIS A O 1
ATOM 1509 N N . CYS A 1 210 ? -7.492 -11.601 27.903 1.00 38.50 210 CYS A N 1
ATOM 1510 C CA . CYS A 1 210 ? -7.057 -10.483 27.050 1.00 38.50 210 CYS A CA 1
ATOM 1511 C C . CYS A 1 210 ? -6.446 -10.945 25.710 1.00 38.50 210 CYS A C 1
ATOM 1513 O O . CYS A 1 210 ? -6.426 -10.189 24.745 1.00 38.50 210 CYS A O 1
ATOM 1515 N N . CYS A 1 211 ? -5.992 -12.200 25.630 1.00 36.97 211 CYS A N 1
ATOM 1516 C CA . CYS A 1 211 ? -5.389 -12.784 24.434 1.00 36.97 211 CYS A CA 1
ATOM 1517 C C . CYS A 1 211 ? -6.159 -14.037 24.005 1.00 36.97 211 CYS A C 1
ATOM 1519 O O . CYS A 1 211 ? -5.693 -15.160 24.191 1.00 36.97 211 CYS A O 1
ATOM 1521 N N . THR A 1 212 ? -7.335 -13.876 23.398 1.00 35.19 212 THR A N 1
ATOM 1522 C CA . THR A 1 212 ? -7.890 -14.950 22.561 1.00 35.19 212 THR A CA 1
ATOM 1523 C C . THR A 1 212 ? -6.922 -15.208 21.412 1.00 35.19 212 THR A C 1
ATOM 1525 O O . THR A 1 212 ? -6.718 -14.368 20.535 1.00 35.19 212 THR A O 1
ATOM 1528 N N . ARG A 1 213 ? -6.282 -16.375 21.458 1.00 28.00 213 ARG A N 1
ATOM 1529 C CA . ARG A 1 213 ? -5.389 -16.915 20.437 1.00 28.00 213 ARG A CA 1
ATOM 1530 C C . ARG A 1 213 ? -6.226 -17.198 19.185 1.00 28.00 213 ARG A C 1
ATOM 1532 O O . ARG A 1 213 ? -6.830 -18.256 19.070 1.00 28.00 213 ARG A O 1
ATOM 1539 N N . TRP A 1 214 ? -6.307 -16.240 18.265 1.00 28.95 214 TRP A N 1
ATOM 1540 C CA . TRP A 1 214 ? -6.920 -16.465 16.956 1.00 28.95 214 TRP A CA 1
ATOM 1541 C C . TRP A 1 214 ? -5.982 -17.348 16.126 1.00 28.95 214 TRP A C 1
ATOM 1543 O O . TRP A 1 214 ? -5.017 -16.859 15.537 1.00 28.95 214 TRP A O 1
ATOM 1553 N N . SER A 1 215 ? -6.229 -18.661 16.123 1.00 23.42 215 SER A N 1
ATOM 1554 C CA . SER A 1 215 ? -5.655 -19.564 15.127 1.00 23.42 215 SER A CA 1
ATOM 1555 C C . SER A 1 215 ? -6.405 -19.351 13.816 1.00 23.42 215 SER A C 1
ATOM 1557 O O . SER A 1 215 ? -7.558 -19.759 13.688 1.00 23.42 215 SER A O 1
ATOM 1559 N N . VAL A 1 216 ? -5.764 -18.696 12.854 1.00 28.22 216 VAL A N 1
ATOM 1560 C CA . VAL A 1 216 ? -6.199 -18.766 11.459 1.00 28.22 216 VAL A CA 1
ATOM 1561 C C . VAL A 1 216 ? -5.761 -20.146 10.965 1.00 28.22 216 VAL A C 1
ATOM 1563 O O . VAL A 1 216 ? -4.563 -20.432 10.963 1.00 28.22 216 VAL A O 1
ATOM 1566 N N . ARG A 1 217 ? -6.731 -21.021 10.685 1.00 28.34 217 ARG A N 1
ATOM 1567 C CA . ARG A 1 217 ? -6.524 -22.170 9.797 1.00 28.34 217 ARG A CA 1
ATOM 1568 C C . ARG A 1 217 ? -6.663 -21.697 8.361 1.00 28.34 217 ARG A C 1
ATOM 1570 O O . ARG A 1 217 ? -7.499 -20.789 8.149 1.00 28.34 217 ARG A O 1
#

Radius of gyration: 19.28 Å; Cα contacts (8 Å, |Δi|>4): 379; chains: 1; bounding box: 45×37×59 Å

Foldseek 3Di:
DDEDDPCPLVVCVVCVVVVDQAAAAELDQADAPVVVQVSCVVNVHRQVLRYFYLLLLLCVVDAAQAEEEEAHHVSNVVNVVVSNYHDPYYLLDPDDPVVLLVCLLVHQAYEFWDDPSDDPSSLVSLQSNLLNPHAYAYSALPQWDQDPVGIDGTRNVSSCSSCVSNVHDYHYRGPPDPSSVVSNVVSLVVVLVVVCVVVDPDPSPPDPPSDPPDDDD